Protein AF-A0A395TA75-F1 (afdb_monomer_lite)

Radius of gyration: 34.57 Å; chains: 1; bounding box: 49×111×90 Å

Foldseek 3Di:
DDPVVLVVVLVDDDDPPLLNVLQVLCCVLQVDGPCRLLVQAEAPDSDSLQSNLLSLLSVLLCPVPPDDNVCNNVVSVVLSVQQQVVQCVVPVPHRHGDSVSSVVSCVVVVRPPPPPPPPPPPPPPDDDPPDDDDDDDDDDDDDDDDDDDDDDDDDDDDDDDDDDDDDDDDDDDDDDDDDDDDDDDDDDDDDDDDDDDDDDDDDDDDPPPDDDDDDPDDPDDDDDDPPPPDDDDDDDD

Organism: NCBI:txid694270

Sequence (237 aa):
MTDEQIVNKLNKRPTEDPRVAACRKILQLTGQWPWEWAKDFEPKTWTTSIVSDLCILIRGIRYSEDLDPSLICGNFKKVKDVLREKACERNSENPQLQLQDVTHALNRFQVRVATRRKVRHEPLAALKTSIAATPVVRPPTATVANDSDEVDEGIECLSPQIPPIKEGKGISPGQDAAVISISSDSDDEGVPTTPRSQERSAIGLQTHTRARAVEQESPFEVQIYNVASVCPSPEEE

Secondary structure (DSSP, 8-state):
--HHHHHHHHTSS----HHHHHHHHHHHHHSS-HHHHTGGG--SS--HHHHHHHHHHHHHHHT-TTS-GGGHHHHHHHHHHHHHHHHHHH-SSS----HHHHHHHHHHTT---------------------------------------------------PPPP-----------------------------------------------------------------PPPPPP-

pLDDT: mean 70.71, std 18.87, range [39.72, 98.0]

Structure (mmCIF, N/CA/C/O backbone):
data_AF-A0A395TA75-F1
#
_entry.id   AF-A0A395TA75-F1
#
loop_
_atom_site.group_PDB
_atom_site.id
_atom_site.type_symbol
_atom_site.label_atom_id
_atom_site.label_alt_id
_atom_site.label_comp_id
_atom_site.label_asym_id
_atom_site.label_entity_id
_atom_site.label_seq_id
_atom_site.pdbx_PDB_ins_code
_atom_site.Cartn_x
_atom_site.Cartn_y
_atom_site.Cartn_z
_atom_site.occupancy
_atom_site.B_iso_or_equiv
_atom_site.auth_seq_id
_atom_site.auth_comp_id
_atom_site.auth_asym_id
_atom_site.auth_atom_id
_atom_site.pdbx_PDB_model_num
ATOM 1 N N . MET A 1 1 ? -12.660 -12.072 9.070 1.00 50.50 1 MET A N 1
ATOM 2 C CA . MET A 1 1 ? -11.326 -12.701 9.099 1.00 50.50 1 MET A CA 1
ATOM 3 C C . MET A 1 1 ? -10.365 -11.701 9.710 1.00 50.50 1 MET A C 1
ATOM 5 O O . MET A 1 1 ? -10.112 -10.682 9.075 1.00 50.50 1 MET A O 1
ATOM 9 N N . THR A 1 2 ? -9.973 -11.932 10.961 1.00 71.25 2 THR A N 1
ATOM 10 C CA . THR A 1 2 ? -9.175 -11.008 11.788 1.00 71.25 2 THR A CA 1
ATOM 11 C C . THR A 1 2 ? -7.687 -11.102 11.453 1.00 71.25 2 THR A C 1
ATOM 13 O O . THR A 1 2 ? -7.247 -12.089 10.860 1.00 71.25 2 THR A O 1
ATOM 16 N N . ASP A 1 3 ? -6.905 -10.090 11.817 1.00 61.62 3 ASP A N 1
ATOM 17 C CA . ASP A 1 3 ? -5.470 -10.029 11.501 1.00 61.62 3 ASP A CA 1
ATOM 18 C C . ASP A 1 3 ? -4.687 -11.187 12.148 1.00 61.62 3 ASP A C 1
ATOM 20 O O . ASP A 1 3 ? -3.820 -11.793 11.518 1.00 61.62 3 ASP A O 1
ATOM 24 N N . GLU A 1 4 ? -5.116 -11.634 13.329 1.00 72.88 4 GLU A N 1
ATOM 25 C CA . GLU A 1 4 ? -4.622 -12.841 14.009 1.00 72.88 4 GLU A CA 1
ATOM 26 C C . GLU A 1 4 ? -4.803 -14.120 13.174 1.00 72.88 4 GLU A C 1
ATOM 28 O O . GLU A 1 4 ? -3.952 -15.011 13.178 1.00 72.88 4 GLU A O 1
ATOM 33 N N . GLN A 1 5 ? -5.891 -14.219 12.402 1.00 65.94 5 GLN A N 1
ATOM 34 C CA . GLN A 1 5 ? -6.124 -15.361 11.514 1.00 65.94 5 GLN A CA 1
ATOM 35 C C . GLN A 1 5 ? -5.190 -15.340 10.303 1.00 65.94 5 GLN A C 1
ATOM 37 O O . GLN A 1 5 ? -4.863 -16.401 9.775 1.00 65.94 5 GLN A O 1
ATOM 42 N N . ILE A 1 6 ? -4.742 -14.163 9.862 1.00 66.62 6 ILE A N 1
ATOM 43 C CA . ILE A 1 6 ? -3.770 -14.033 8.771 1.00 66.62 6 ILE A CA 1
ATOM 44 C C . ILE A 1 6 ? -2.396 -14.463 9.267 1.00 66.62 6 ILE A C 1
ATOM 46 O O . ILE A 1 6 ? -1.765 -15.295 8.622 1.00 66.62 6 ILE A O 1
ATOM 50 N N . VAL A 1 7 ? -1.974 -13.974 10.437 1.00 67.69 7 VAL A N 1
ATOM 51 C CA . VAL A 1 7 ? -0.710 -14.373 11.077 1.00 67.69 7 VAL A CA 1
ATOM 52 C C . VAL A 1 7 ? -0.679 -15.886 11.318 1.00 67.69 7 VAL A C 1
ATOM 54 O O . VAL A 1 7 ? 0.280 -16.558 10.940 1.00 67.69 7 VAL A O 1
ATOM 57 N N . ASN A 1 8 ? -1.770 -16.466 11.828 1.00 67.00 8 ASN A N 1
ATOM 58 C CA . ASN A 1 8 ? -1.857 -17.915 12.029 1.00 67.00 8 ASN A CA 1
ATOM 59 C C . ASN A 1 8 ? -1.858 -18.721 10.720 1.00 67.00 8 ASN A C 1
ATOM 61 O O . ASN A 1 8 ? -1.267 -19.803 10.675 1.00 67.00 8 ASN A O 1
ATOM 65 N N . LYS A 1 9 ? -2.485 -18.219 9.647 1.00 57.94 9 LYS A N 1
ATOM 66 C CA . LYS A 1 9 ? -2.441 -18.868 8.323 1.00 57.94 9 LYS A CA 1
ATOM 67 C C . LYS A 1 9 ? -1.086 -18.717 7.630 1.00 57.94 9 LYS A C 1
ATOM 69 O O . LYS A 1 9 ? -0.705 -19.578 6.846 1.00 57.94 9 LYS A O 1
ATOM 74 N N . LEU A 1 10 ? -0.327 -17.667 7.935 1.00 59.88 10 LEU A N 1
ATOM 75 C CA . LEU A 1 10 ? 0.996 -17.440 7.357 1.00 59.88 10 LEU A CA 1
ATOM 76 C C . LEU A 1 10 ? 2.032 -18.480 7.800 1.00 59.88 10 LEU A C 1
ATOM 78 O O . LEU A 1 10 ? 2.883 -18.830 6.981 1.00 59.88 10 LEU A O 1
ATOM 82 N N . ASN A 1 11 ? 1.910 -19.011 9.022 1.00 63.66 11 ASN A N 1
ATOM 83 C CA . ASN A 1 11 ? 2.822 -20.008 9.601 1.00 63.66 11 ASN A CA 1
ATOM 84 C C . ASN A 1 11 ? 2.559 -21.454 9.144 1.00 63.66 11 ASN A C 1
ATOM 86 O O . ASN A 1 11 ? 3.353 -22.345 9.436 1.00 63.66 11 ASN A O 1
ATOM 90 N N . LYS A 1 12 ? 1.453 -21.724 8.438 1.00 56.66 12 LYS A N 1
ATOM 91 C CA . LYS A 1 12 ? 1.057 -23.086 8.051 1.00 56.66 12 LYS A CA 1
ATOM 92 C C . LYS A 1 12 ? 0.808 -23.156 6.542 1.00 56.66 12 LYS A C 1
ATOM 94 O O . LYS A 1 12 ? -0.270 -22.815 6.073 1.00 56.66 12 LYS A O 1
ATOM 99 N N . ARG A 1 13 ? 1.806 -23.667 5.806 1.00 57.41 13 ARG A N 1
ATOM 100 C CA . ARG A 1 13 ? 1.776 -24.010 4.363 1.00 57.41 13 ARG A CA 1
ATOM 101 C C . ARG A 1 13 ? 1.629 -22.827 3.375 1.00 57.41 13 ARG A C 1
ATOM 103 O O . ARG A 1 13 ? 1.303 -21.699 3.762 1.00 57.41 13 ARG A O 1
ATOM 110 N N . PRO A 1 14 ? 1.912 -23.043 2.071 1.00 62.50 14 PRO A N 1
ATOM 111 C CA . PRO A 1 14 ? 1.489 -22.129 1.014 1.00 62.50 14 PRO A CA 1
ATOM 112 C C . PRO A 1 14 ? -0.042 -22.076 1.017 1.00 62.50 14 PRO A C 1
ATOM 114 O O . PRO A 1 14 ? -0.709 -23.037 0.653 1.00 62.50 14 PRO A O 1
ATOM 117 N N . THR A 1 15 ? -0.602 -20.980 1.519 1.00 68.25 15 THR A N 1
ATOM 118 C CA . THR A 1 15 ? -2.044 -20.739 1.467 1.00 68.25 15 THR A CA 1
ATOM 119 C C . THR A 1 15 ? -2.369 -20.126 0.101 1.00 68.25 15 THR A C 1
ATOM 121 O O . THR A 1 15 ? -1.759 -19.124 -0.264 1.00 68.25 15 THR A O 1
ATOM 124 N N . GLU A 1 16 ? -3.331 -20.694 -0.634 1.00 81.25 16 GLU A N 1
ATOM 125 C CA . GLU A 1 16 ? -3.791 -20.200 -1.953 1.00 81.25 16 GLU A CA 1
ATOM 126 C C . GLU A 1 16 ? -4.605 -18.894 -1.882 1.00 81.25 16 GLU A C 1
ATOM 128 O O . GLU A 1 16 ? -5.055 -18.366 -2.896 1.00 81.25 16 GLU A O 1
ATOM 133 N N . ASP A 1 17 ? -4.801 -18.350 -0.680 1.00 87.44 17 ASP A N 1
ATOM 134 C CA . ASP A 1 17 ? -5.535 -17.110 -0.466 1.00 87.44 17 ASP A CA 1
ATOM 135 C C . ASP A 1 17 ? -4.789 -15.939 -1.139 1.00 87.44 17 ASP A C 1
ATOM 137 O O . ASP A 1 17 ? -3.660 -15.607 -0.739 1.00 87.44 17 ASP A O 1
ATOM 141 N N . PRO A 1 18 ? -5.405 -15.272 -2.135 1.00 90.44 18 PRO A N 1
ATOM 142 C CA . PRO A 1 18 ? -4.769 -14.184 -2.868 1.00 90.44 18 PRO A CA 1
ATOM 143 C C . PRO A 1 18 ? -4.364 -13.025 -1.953 1.00 90.44 18 PRO A C 1
ATOM 145 O O . PRO A 1 18 ? -3.370 -12.349 -2.224 1.00 90.44 18 PRO A O 1
ATOM 148 N N . ARG A 1 19 ? -5.080 -12.814 -0.841 1.00 91.56 19 ARG A N 1
ATOM 149 C CA . ARG A 1 19 ? -4.748 -11.796 0.158 1.00 91.56 19 ARG A CA 1
ATOM 150 C C . ARG A 1 19 ? -3.443 -12.133 0.870 1.00 91.56 19 ARG A C 1
ATOM 152 O O . ARG A 1 19 ? -2.577 -11.273 0.989 1.00 91.56 19 ARG A O 1
ATOM 159 N N . VAL A 1 20 ? -3.276 -13.383 1.301 1.00 90.94 20 VAL A N 1
ATOM 160 C CA . VAL A 1 20 ? -2.058 -13.852 1.984 1.00 90.94 20 VAL A CA 1
ATOM 161 C C . VAL A 1 20 ? -0.858 -13.785 1.038 1.00 90.94 20 VAL A C 1
ATOM 163 O O . VAL A 1 20 ? 0.212 -13.311 1.426 1.00 90.94 20 VAL A O 1
ATOM 166 N N . ALA A 1 21 ? -1.047 -14.188 -0.221 1.00 91.62 21 ALA A N 1
ATOM 167 C CA . ALA A 1 21 ? -0.024 -14.069 -1.253 1.00 91.62 21 ALA A CA 1
ATOM 168 C C . ALA A 1 21 ? 0.393 -12.604 -1.491 1.00 91.62 21 ALA A C 1
ATOM 170 O O . ALA A 1 21 ? 1.585 -12.319 -1.614 1.00 91.62 21 ALA A O 1
ATOM 171 N N . ALA A 1 22 ? -0.562 -11.669 -1.519 1.00 94.69 22 ALA A N 1
ATOM 172 C CA . ALA A 1 22 ? -0.278 -10.242 -1.650 1.00 94.69 22 ALA A CA 1
ATOM 173 C C . ALA A 1 22 ? 0.453 -9.675 -0.417 1.00 94.69 22 ALA A C 1
ATOM 175 O O . ALA A 1 22 ? 1.452 -8.979 -0.584 1.00 94.69 22 ALA A O 1
ATOM 176 N N . CYS A 1 23 ? 0.052 -10.039 0.809 1.00 95.00 23 CYS A N 1
ATOM 177 C CA . CYS A 1 23 ? 0.765 -9.643 2.031 1.00 95.00 23 CYS A CA 1
ATOM 178 C C . CYS A 1 23 ? 2.232 -10.100 2.021 1.00 95.00 23 CYS A C 1
ATOM 180 O O . CYS A 1 23 ? 3.121 -9.309 2.324 1.00 95.00 23 CYS A O 1
ATOM 182 N N . ARG A 1 24 ? 2.502 -11.359 1.636 1.00 93.81 24 ARG A N 1
ATOM 183 C CA . ARG A 1 24 ? 3.876 -11.887 1.542 1.00 93.81 24 ARG A CA 1
ATOM 184 C C . ARG A 1 24 ? 4.710 -11.133 0.510 1.00 93.81 24 ARG A C 1
ATOM 186 O O . ARG A 1 24 ? 5.880 -10.864 0.757 1.00 93.81 24 ARG A O 1
ATOM 193 N N . LYS A 1 25 ? 4.114 -10.764 -0.627 1.00 94.75 25 LYS A N 1
ATOM 194 C CA . LYS A 1 25 ? 4.793 -9.934 -1.630 1.00 94.75 25 LYS A CA 1
ATOM 195 C C . LYS A 1 25 ? 5.117 -8.551 -1.083 1.00 94.75 25 LYS A C 1
ATOM 197 O O . LYS A 1 25 ? 6.226 -8.085 -1.293 1.00 94.75 25 LYS A O 1
ATOM 202 N N . ILE A 1 26 ? 4.193 -7.915 -0.361 1.00 95.19 26 ILE A N 1
ATOM 203 C CA . ILE A 1 26 ? 4.466 -6.630 0.296 1.00 95.19 26 ILE A CA 1
ATOM 204 C C . ILE A 1 26 ? 5.651 -6.779 1.253 1.00 95.19 26 ILE A C 1
ATOM 206 O O . ILE A 1 26 ? 6.613 -6.037 1.104 1.00 95.19 26 ILE A O 1
ATOM 210 N N . LEU A 1 27 ? 5.647 -7.799 2.118 1.00 93.81 27 LEU A N 1
ATOM 211 C CA . LEU A 1 27 ? 6.760 -8.086 3.028 1.00 93.81 27 LEU A CA 1
ATOM 212 C C . LEU A 1 27 ? 8.096 -8.257 2.292 1.00 93.81 27 LEU A C 1
ATOM 214 O O . LEU A 1 27 ? 9.098 -7.688 2.702 1.00 93.81 27 LEU A O 1
ATOM 218 N N . GLN A 1 28 ? 8.124 -8.999 1.186 1.00 93.44 28 GLN A N 1
ATOM 219 C CA . GLN A 1 28 ? 9.340 -9.163 0.379 1.00 93.44 28 GLN A CA 1
ATOM 220 C C . GLN A 1 28 ? 9.821 -7.844 -0.244 1.00 93.44 28 GLN A C 1
ATOM 222 O O . GLN A 1 28 ? 11.021 -7.637 -0.417 1.00 93.44 28 GLN A O 1
ATOM 227 N N . LEU A 1 29 ? 8.893 -6.956 -0.608 1.00 92.06 29 LEU A N 1
ATOM 228 C CA . LEU A 1 29 ? 9.201 -5.694 -1.276 1.00 92.06 29 LEU A CA 1
ATOM 229 C C . LEU A 1 29 ? 9.614 -4.590 -0.294 1.00 92.06 29 LEU A C 1
ATOM 231 O O . LEU A 1 29 ? 10.456 -3.770 -0.655 1.00 92.06 29 LEU A O 1
ATOM 235 N N . THR A 1 30 ? 9.031 -4.550 0.905 1.00 92.75 30 THR A N 1
ATOM 236 C CA . THR A 1 30 ? 9.224 -3.467 1.888 1.00 92.75 30 THR A CA 1
ATOM 237 C C . THR A 1 30 ? 9.998 -3.891 3.134 1.00 92.75 30 THR A C 1
ATOM 239 O O . THR A 1 30 ? 10.446 -3.027 3.881 1.00 92.75 30 THR A O 1
ATOM 242 N N . GLY A 1 31 ? 10.137 -5.193 3.388 1.00 93.31 31 GLY A N 1
ATOM 243 C CA . GLY A 1 31 ? 10.663 -5.732 4.643 1.00 93.31 31 GLY A CA 1
ATOM 244 C C . GLY A 1 31 ? 9.684 -5.662 5.821 1.00 93.31 31 GLY A C 1
ATOM 245 O O . GLY A 1 31 ? 10.073 -5.998 6.932 1.00 93.31 31 GLY A O 1
ATOM 246 N N . GLN A 1 32 ? 8.435 -5.230 5.605 1.00 94.50 32 GLN A N 1
ATOM 247 C CA . GLN A 1 32 ? 7.423 -5.061 6.656 1.00 94.50 32 GLN A CA 1
ATOM 248 C C . GLN A 1 32 ? 6.080 -5.656 6.237 1.00 94.50 32 GLN A C 1
ATOM 250 O O . GLN A 1 32 ? 5.703 -5.610 5.062 1.00 94.50 32 GLN A O 1
ATOM 255 N N . TRP A 1 33 ? 5.314 -6.171 7.198 1.00 95.06 33 TRP A N 1
ATOM 256 C CA . TRP A 1 33 ? 3.935 -6.574 6.925 1.00 95.06 33 TRP A CA 1
ATOM 257 C C . TRP A 1 33 ? 3.058 -5.360 6.579 1.00 95.06 33 TRP A C 1
ATOM 259 O O . TRP A 1 33 ? 3.353 -4.251 7.019 1.00 95.06 33 TRP A O 1
ATOM 269 N N . PRO A 1 34 ? 1.947 -5.527 5.833 1.00 95.75 34 PRO A N 1
ATOM 270 C CA . PRO A 1 34 ? 1.084 -4.399 5.468 1.00 95.75 34 PRO A CA 1
ATOM 271 C C . PRO A 1 34 ? 0.584 -3.579 6.669 1.00 95.75 34 PRO A C 1
ATOM 273 O O . PRO A 1 34 ? 0.564 -2.354 6.589 1.00 95.75 34 PRO A O 1
ATOM 276 N N . TRP A 1 35 ? 0.236 -4.238 7.781 1.00 94.81 35 TRP A N 1
ATOM 277 C CA . TRP A 1 35 ? -0.189 -3.577 9.024 1.00 94.81 35 TRP A CA 1
ATOM 278 C C . TRP A 1 35 ? 0.956 -2.844 9.729 1.00 94.81 35 TRP A C 1
ATOM 280 O O . TRP A 1 35 ? 0.769 -1.725 10.183 1.00 94.81 35 TRP A O 1
ATOM 290 N N . GLU A 1 36 ? 2.170 -3.395 9.737 1.00 95.50 36 GLU A N 1
ATOM 291 C CA . GLU A 1 36 ? 3.350 -2.694 10.267 1.00 95.50 36 GLU A CA 1
ATOM 292 C C . GLU A 1 36 ? 3.697 -1.467 9.418 1.00 95.50 36 GLU A C 1
ATOM 294 O O . GLU A 1 36 ? 3.956 -0.381 9.939 1.00 95.50 36 GLU A O 1
ATOM 299 N N . TRP A 1 37 ? 3.646 -1.625 8.095 1.00 95.19 37 TRP A N 1
ATOM 300 C CA . TRP A 1 37 ? 3.961 -0.567 7.146 1.00 95.19 37 TRP A CA 1
ATOM 301 C C . TRP A 1 37 ? 2.963 0.598 7.242 1.00 95.19 37 TRP A C 1
ATOM 303 O O . TRP A 1 37 ? 3.368 1.765 7.226 1.00 95.19 37 TRP A O 1
ATOM 313 N N . ALA A 1 38 ? 1.672 0.287 7.407 1.00 96.12 38 ALA A N 1
ATOM 314 C CA . ALA A 1 38 ? 0.571 1.247 7.497 1.00 96.12 38 ALA A CA 1
ATOM 315 C C . ALA A 1 38 ? 0.127 1.580 8.935 1.00 96.12 38 ALA A C 1
ATOM 317 O O . ALA A 1 38 ? -0.949 2.147 9.099 1.00 96.12 38 ALA A O 1
ATOM 318 N N . LYS A 1 39 ? 0.940 1.279 9.958 1.00 94.88 39 LYS A N 1
ATOM 319 C CA . LYS A 1 39 ? 0.596 1.407 11.390 1.00 94.88 39 LYS A CA 1
ATOM 320 C C . LYS A 1 39 ? -0.061 2.737 11.791 1.00 94.88 39 LYS A C 1
ATOM 322 O O . LYS A 1 39 ? -0.916 2.783 12.668 1.00 94.88 39 LYS A O 1
ATOM 327 N N . ASP A 1 40 ? 0.343 3.831 11.153 1.00 96.00 40 ASP A N 1
ATOM 328 C CA . ASP A 1 40 ? -0.120 5.180 11.498 1.00 96.00 40 ASP A CA 1
ATOM 329 C C . ASP A 1 40 ? -1.461 5.554 10.844 1.00 96.00 40 ASP A C 1
ATOM 331 O O . ASP A 1 40 ? -1.978 6.638 11.097 1.00 96.00 40 ASP A O 1
ATOM 335 N N . PHE A 1 41 ? -1.982 4.713 9.947 1.00 97.06 41 PHE A N 1
ATOM 336 C CA . PHE A 1 41 ? -3.216 4.961 9.203 1.00 97.06 41 PHE A CA 1
ATOM 337 C C . PHE A 1 41 ? -3.903 3.656 8.769 1.00 97.06 41 PHE A C 1
ATOM 339 O O . PHE A 1 41 ? -4.376 3.527 7.638 1.00 97.06 41 PHE A O 1
ATOM 346 N N . GLU A 1 42 ? -3.934 2.648 9.642 1.00 96.06 42 GLU A N 1
ATOM 347 C CA . GLU A 1 42 ? -4.436 1.316 9.295 1.00 96.06 42 GLU A CA 1
ATOM 348 C C . GLU A 1 42 ? -5.898 1.344 8.796 1.00 96.06 42 GLU A C 1
ATOM 350 O O . GLU A 1 42 ? -6.733 2.111 9.290 1.00 96.06 42 GLU A O 1
ATOM 355 N N . PRO A 1 43 ? -6.254 0.519 7.793 1.00 96.81 43 PRO A N 1
ATOM 356 C CA . PRO A 1 43 ? -7.636 0.409 7.356 1.00 96.81 43 PRO A CA 1
ATOM 357 C C . PRO A 1 43 ? -8.484 -0.240 8.453 1.00 96.81 43 PRO A C 1
ATOM 359 O O . PRO A 1 43 ? -8.038 -1.155 9.139 1.00 96.81 43 PRO A O 1
ATOM 362 N N . LYS A 1 44 ? -9.771 0.116 8.527 1.00 95.69 44 LYS A N 1
ATOM 363 C CA . LYS A 1 44 ? -10.726 -0.559 9.429 1.00 95.69 44 LYS A CA 1
ATOM 364 C C . LYS A 1 44 ? -10.756 -2.079 9.226 1.00 95.69 44 LYS A C 1
ATOM 366 O O . LYS A 1 44 ? -10.954 -2.841 10.166 1.00 95.69 44 LYS A O 1
ATOM 371 N N . THR A 1 45 ? -10.612 -2.511 7.976 1.00 94.56 45 THR A N 1
ATOM 372 C CA . THR A 1 45 ? -10.498 -3.920 7.603 1.00 94.56 45 THR A CA 1
ATOM 373 C C . THR A 1 45 ? -9.562 -4.061 6.417 1.00 94.56 45 THR A C 1
ATOM 375 O O . THR A 1 45 ? -9.782 -3.446 5.371 1.00 94.56 45 THR A O 1
ATOM 378 N N . TRP A 1 46 ? -8.576 -4.940 6.538 1.00 94.31 46 TRP A N 1
ATOM 379 C CA . TRP A 1 46 ? -7.666 -5.307 5.457 1.00 94.31 46 TRP A CA 1
ATOM 380 C C . TRP A 1 46 ? -8.373 -6.144 4.378 1.00 94.31 46 TRP A C 1
ATOM 382 O O . TRP A 1 46 ? -8.279 -7.363 4.349 1.00 94.31 46 TRP A O 1
ATOM 392 N N . THR A 1 47 ? -9.124 -5.525 3.473 1.00 95.44 47 THR A N 1
ATOM 393 C CA . THR A 1 47 ? -9.784 -6.268 2.384 1.00 95.44 47 THR A CA 1
ATOM 394 C C . THR A 1 47 ? -8.772 -6.769 1.347 1.00 95.44 47 THR A C 1
ATOM 396 O O . THR A 1 47 ? -7.703 -6.182 1.171 1.00 95.44 47 THR A O 1
ATOM 399 N N . THR A 1 48 ? -9.106 -7.844 0.622 1.00 95.50 48 THR A N 1
ATOM 400 C CA . THR A 1 48 ? -8.253 -8.377 -0.458 1.00 95.50 48 THR A CA 1
ATOM 401 C C . THR A 1 48 ? -7.934 -7.315 -1.509 1.00 95.50 48 THR A C 1
ATOM 403 O O . THR A 1 48 ? -6.798 -7.250 -1.965 1.00 95.50 48 THR A O 1
ATOM 406 N N . SER A 1 49 ? -8.895 -6.447 -1.843 1.00 96.50 49 SER A N 1
ATOM 407 C CA . SER A 1 49 ? -8.694 -5.349 -2.793 1.00 96.50 49 SER A CA 1
ATOM 408 C C . SER A 1 49 ? -7.654 -4.344 -2.298 1.00 96.50 49 SER A C 1
ATOM 410 O O . SER A 1 49 ? -6.733 -4.028 -3.040 1.00 96.50 49 SER A O 1
ATOM 412 N N . ILE A 1 50 ? -7.731 -3.911 -1.029 1.00 97.06 50 ILE A N 1
ATOM 413 C CA . ILE A 1 50 ? -6.753 -2.970 -0.452 1.00 97.06 50 ILE A CA 1
ATOM 414 C C . ILE A 1 50 ? -5.345 -3.570 -0.493 1.00 97.06 50 ILE A C 1
ATOM 416 O O . ILE A 1 50 ? -4.417 -2.920 -0.961 1.00 97.06 50 ILE A O 1
ATOM 420 N N . VAL A 1 51 ? -5.180 -4.819 -0.042 1.00 96.69 51 VAL A N 1
ATOM 421 C CA . VAL A 1 51 ? -3.861 -5.473 -0.013 1.00 96.69 51 VAL A CA 1
ATOM 422 C C . VAL A 1 51 ? -3.329 -5.714 -1.430 1.00 96.69 51 VAL A C 1
ATOM 424 O O . VAL A 1 51 ? -2.144 -5.511 -1.687 1.00 96.69 51 VAL A O 1
ATOM 427 N N . SER A 1 52 ? -4.186 -6.139 -2.361 1.00 96.00 52 SER A N 1
ATOM 428 C CA . SER A 1 52 ? -3.803 -6.381 -3.755 1.00 96.00 52 SER A CA 1
ATOM 429 C C . SER A 1 52 ? -3.353 -5.094 -4.445 1.00 96.00 52 SER A C 1
ATOM 431 O O . SER A 1 52 ? -2.272 -5.066 -5.031 1.00 96.00 52 SER A O 1
ATOM 433 N N . ASP A 1 53 ? -4.131 -4.017 -4.337 1.00 96.62 53 ASP A N 1
ATOM 434 C CA . ASP A 1 53 ? -3.815 -2.740 -4.981 1.00 96.62 53 ASP A CA 1
ATOM 435 C C . ASP A 1 53 ? -2.596 -2.080 -4.339 1.00 96.62 53 ASP A C 1
ATOM 437 O O . ASP A 1 53 ? -1.741 -1.545 -5.045 1.00 96.62 53 ASP A O 1
ATOM 441 N N . LEU A 1 54 ? -2.442 -2.207 -3.017 1.00 96.88 54 LEU A N 1
ATOM 442 C CA . LEU A 1 54 ? -1.243 -1.759 -2.313 1.00 96.88 54 LEU A CA 1
ATOM 443 C C . LEU A 1 54 ? -0.005 -2.536 -2.784 1.00 96.88 54 LEU A C 1
ATOM 445 O O . LEU A 1 54 ? 1.047 -1.947 -3.026 1.00 96.88 54 LEU A O 1
ATOM 449 N N . CYS A 1 55 ? -0.129 -3.851 -2.985 1.00 96.00 55 CYS A N 1
ATOM 450 C CA . CYS A 1 55 ? 0.942 -4.665 -3.552 1.00 96.00 55 CYS A CA 1
ATOM 451 C C . CYS A 1 55 ? 1.288 -4.232 -4.984 1.00 96.00 55 CYS A C 1
ATOM 453 O O . CYS A 1 55 ? 2.469 -4.189 -5.331 1.00 96.00 55 CYS A O 1
ATOM 455 N N . ILE A 1 56 ? 0.291 -3.917 -5.819 1.00 95.25 56 ILE A N 1
ATOM 456 C CA . ILE A 1 56 ? 0.506 -3.425 -7.187 1.00 95.25 56 ILE A CA 1
ATOM 457 C C . ILE A 1 56 ? 1.222 -2.077 -7.160 1.00 95.25 56 ILE A C 1
ATOM 459 O O . ILE A 1 56 ? 2.189 -1.909 -7.899 1.00 95.25 56 ILE A O 1
ATOM 463 N N . LEU A 1 57 ? 0.792 -1.163 -6.289 1.00 95.62 57 LEU A N 1
ATOM 464 C CA . LEU A 1 57 ? 1.403 0.147 -6.093 1.00 95.62 57 LEU A CA 1
ATOM 465 C C . LEU A 1 57 ? 2.883 -0.001 -5.737 1.00 95.62 57 LEU A C 1
ATOM 467 O O . LEU A 1 57 ? 3.742 0.433 -6.502 1.00 95.62 57 LEU A O 1
ATOM 471 N N . ILE A 1 58 ? 3.186 -0.696 -4.636 1.00 94.56 58 ILE A N 1
ATOM 472 C CA . ILE A 1 58 ? 4.558 -0.911 -4.146 1.00 94.56 58 ILE A CA 1
ATOM 473 C C . ILE A 1 58 ? 5.423 -1.585 -5.217 1.00 94.56 58 ILE A C 1
ATOM 475 O O . ILE A 1 58 ? 6.562 -1.177 -5.448 1.00 94.56 58 ILE A O 1
ATOM 479 N N . ARG A 1 59 ? 4.885 -2.594 -5.912 1.00 93.38 59 ARG A N 1
ATOM 480 C CA . ARG A 1 59 ? 5.600 -3.271 -6.998 1.00 93.38 59 ARG A CA 1
ATOM 481 C C . ARG A 1 59 ? 5.877 -2.324 -8.164 1.00 93.38 59 ARG A C 1
ATOM 483 O O . ARG A 1 59 ? 6.992 -2.311 -8.670 1.00 93.38 59 ARG A O 1
ATOM 490 N N . GLY A 1 60 ? 4.886 -1.540 -8.577 1.00 91.06 60 GLY A N 1
ATOM 491 C CA . GLY A 1 60 ? 5.021 -0.566 -9.655 1.00 91.06 60 GLY A CA 1
ATOM 492 C C . GLY A 1 60 ? 6.125 0.442 -9.380 1.00 91.06 60 GLY A C 1
ATOM 493 O O . GLY A 1 60 ? 6.952 0.678 -10.244 1.00 91.06 60 GLY A O 1
ATOM 494 N N . ILE A 1 61 ? 6.199 0.948 -8.150 1.00 89.94 61 ILE A N 1
ATOM 495 C CA . ILE A 1 61 ? 7.246 1.888 -7.732 1.00 89.94 61 ILE A CA 1
ATOM 496 C C . ILE A 1 61 ? 8.629 1.230 -7.718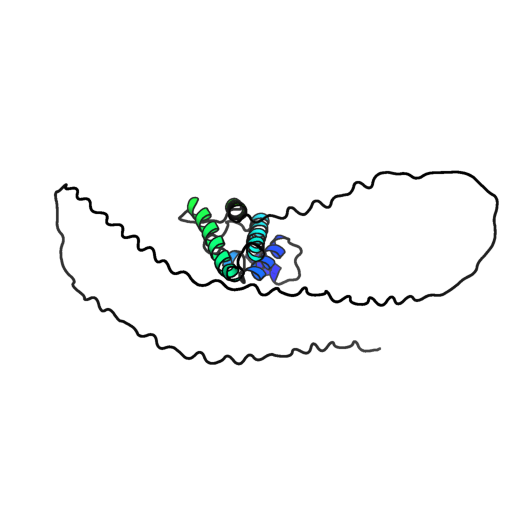 1.00 89.94 61 ILE A C 1
ATOM 498 O O . ILE A 1 61 ? 9.608 1.860 -8.104 1.00 89.94 61 ILE A O 1
ATOM 502 N N . ARG A 1 62 ? 8.729 -0.034 -7.284 1.00 87.44 62 ARG A N 1
ATOM 503 C CA . ARG A 1 62 ? 10.015 -0.743 -7.206 1.00 87.44 62 ARG A CA 1
ATOM 504 C C . ARG A 1 62 ? 10.608 -1.068 -8.576 1.00 87.44 62 ARG A C 1
ATOM 506 O O . ARG A 1 62 ? 11.823 -1.050 -8.719 1.00 87.44 62 ARG A O 1
ATOM 513 N N . TYR A 1 63 ? 9.761 -1.416 -9.541 1.00 84.56 63 TYR A N 1
ATOM 514 C CA . TYR A 1 63 ? 10.174 -1.862 -10.877 1.00 84.56 63 TYR A CA 1
ATOM 515 C C . TYR A 1 63 ? 9.884 -0.830 -11.971 1.00 84.56 63 TYR A C 1
ATOM 517 O O . TYR A 1 63 ? 9.865 -1.178 -13.148 1.00 84.56 63 TYR A O 1
ATOM 525 N N . SER A 1 64 ? 9.609 0.419 -11.603 1.00 80.12 64 SER A N 1
ATOM 526 C CA . SER A 1 64 ? 9.471 1.488 -12.586 1.00 80.12 64 SER A CA 1
ATOM 527 C C . SER A 1 64 ? 10.845 1.765 -13.188 1.00 80.12 64 SER A C 1
ATOM 529 O O . SER A 1 64 ? 11.713 2.294 -12.500 1.00 80.12 64 SER A O 1
ATOM 531 N N . GLU A 1 65 ? 11.036 1.418 -14.461 1.00 68.38 65 GLU A N 1
ATOM 532 C CA . GLU A 1 65 ? 12.271 1.697 -15.215 1.00 68.38 65 GLU A CA 1
ATOM 533 C C . GLU A 1 65 ? 12.551 3.205 -15.317 1.00 68.38 65 GLU A C 1
ATOM 535 O O . GLU A 1 65 ? 13.702 3.620 -15.398 1.00 68.38 65 GLU A O 1
ATOM 540 N N . ASP A 1 66 ? 11.499 4.024 -15.225 1.00 66.56 66 ASP A N 1
ATOM 541 C CA . ASP A 1 66 ? 11.584 5.487 -15.239 1.00 66.56 66 ASP A CA 1
ATOM 542 C C . ASP A 1 66 ? 12.139 6.093 -13.931 1.00 66.56 66 ASP A C 1
ATOM 544 O O . ASP A 1 66 ? 12.317 7.309 -13.843 1.00 66.56 66 ASP A O 1
ATOM 548 N N . LEU A 1 67 ? 12.373 5.289 -12.883 1.00 61.28 67 LEU A N 1
ATOM 549 C CA . LEU A 1 67 ? 12.839 5.774 -11.581 1.00 61.28 67 LEU A CA 1
ATOM 550 C C . LEU A 1 67 ? 14.296 5.376 -11.329 1.00 61.28 67 LEU A C 1
ATOM 552 O O . LEU A 1 67 ? 14.667 4.210 -11.424 1.00 61.28 67 LEU A O 1
ATOM 556 N N . ASP A 1 68 ? 15.107 6.359 -10.933 1.00 61.97 68 ASP A N 1
ATOM 557 C CA . ASP A 1 68 ? 16.496 6.154 -10.517 1.00 61.97 68 ASP A CA 1
ATOM 558 C C . ASP A 1 68 ? 16.579 5.093 -9.388 1.00 61.97 68 ASP A C 1
ATOM 560 O O . ASP A 1 68 ? 15.909 5.245 -8.354 1.00 61.97 68 ASP A O 1
ATOM 564 N N . PRO A 1 69 ? 17.396 4.029 -9.542 1.00 61.91 69 PRO A N 1
ATOM 565 C CA . PRO A 1 69 ? 17.551 2.959 -8.556 1.00 61.91 69 PRO A CA 1
ATOM 566 C C . PRO A 1 69 ? 17.920 3.438 -7.147 1.00 61.91 69 PRO A C 1
ATOM 568 O O . PRO A 1 69 ? 17.495 2.838 -6.156 1.00 61.91 69 PRO A O 1
ATOM 571 N N . SER A 1 70 ? 18.669 4.540 -7.037 1.00 62.28 70 SER A N 1
ATOM 572 C CA . SER A 1 70 ? 19.070 5.128 -5.751 1.00 62.28 70 SER A CA 1
ATOM 573 C C . SER A 1 70 ? 17.891 5.732 -4.975 1.00 62.28 70 SER A C 1
ATOM 575 O O . SER A 1 70 ? 17.926 5.838 -3.747 1.00 62.28 70 SER A O 1
ATOM 577 N N . LEU A 1 71 ? 16.798 6.067 -5.668 1.00 59.16 71 LEU A N 1
ATOM 578 C CA . LEU A 1 71 ? 15.605 6.677 -5.086 1.00 59.16 71 LEU A CA 1
ATOM 579 C C . LEU A 1 71 ? 14.557 5.653 -4.638 1.00 59.16 71 LEU A C 1
ATOM 581 O O . LEU A 1 71 ? 13.630 6.031 -3.922 1.00 59.16 71 LEU A O 1
ATOM 585 N N . ILE A 1 72 ? 14.697 4.368 -4.987 1.00 64.38 72 ILE A N 1
ATOM 586 C CA . ILE A 1 72 ? 13.697 3.323 -4.693 1.00 64.38 72 ILE A CA 1
ATOM 587 C C . ILE A 1 72 ? 13.360 3.268 -3.194 1.00 64.38 72 ILE A C 1
ATOM 589 O O . ILE A 1 72 ? 12.186 3.215 -2.824 1.00 64.38 72 ILE A O 1
ATOM 593 N N 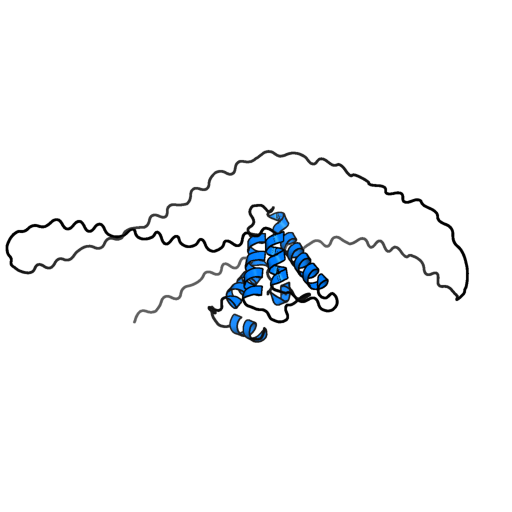. CYS A 1 73 ? 14.368 3.361 -2.320 1.00 60.94 73 CYS A N 1
ATOM 594 C CA . CYS A 1 73 ? 14.161 3.326 -0.870 1.00 60.94 73 CYS A CA 1
ATOM 595 C C . CYS A 1 73 ? 13.433 4.589 -0.355 1.00 60.94 73 CYS A C 1
ATOM 597 O O . CYS A 1 73 ? 12.540 4.507 0.489 1.00 60.94 73 CYS A O 1
ATOM 599 N N . GLY A 1 74 ? 13.738 5.760 -0.927 1.00 73.88 74 GLY A N 1
ATOM 600 C CA . GLY A 1 74 ? 13.037 7.014 -0.627 1.00 73.88 74 GLY A CA 1
ATOM 601 C C . GLY A 1 74 ? 11.606 7.057 -1.176 1.00 73.88 74 GLY A C 1
ATOM 602 O O . GLY A 1 74 ? 10.736 7.719 -0.606 1.00 73.88 74 GLY A O 1
ATOM 603 N N . ASN A 1 75 ? 11.330 6.320 -2.251 1.00 82.00 75 ASN A N 1
ATOM 604 C CA . ASN A 1 75 ? 10.029 6.324 -2.909 1.00 82.00 75 ASN A CA 1
ATOM 605 C C . ASN A 1 75 ? 8.953 5.620 -2.073 1.00 82.00 75 ASN A C 1
ATOM 607 O O . ASN A 1 75 ? 7.826 6.108 -2.026 1.00 82.00 75 ASN A O 1
ATOM 611 N N . PHE A 1 76 ? 9.281 4.555 -1.330 1.00 89.88 76 PHE A N 1
ATOM 612 C CA . PHE A 1 76 ? 8.302 3.930 -0.427 1.00 89.88 76 PHE A CA 1
ATOM 613 C C . PHE A 1 76 ? 7.863 4.863 0.699 1.00 89.88 76 PHE A C 1
ATOM 615 O O . PHE A 1 76 ? 6.682 4.879 1.044 1.00 89.88 76 PHE A O 1
ATOM 622 N N . LYS A 1 77 ? 8.780 5.685 1.227 1.00 91.62 77 LYS A N 1
ATOM 623 C CA . LYS A 1 77 ? 8.434 6.709 2.217 1.00 91.62 77 LYS A CA 1
ATOM 624 C C . LYS A 1 77 ? 7.490 7.753 1.620 1.00 91.62 77 LYS A C 1
ATOM 626 O O . LYS A 1 77 ? 6.432 7.982 2.187 1.00 91.62 77 LYS A O 1
ATOM 631 N N . LYS A 1 78 ? 7.799 8.284 0.430 1.00 91.44 78 LYS A N 1
ATOM 632 C CA . LYS A 1 78 ? 6.911 9.229 -0.280 1.00 91.44 78 LYS A CA 1
ATOM 633 C C . LYS A 1 78 ? 5.510 8.657 -0.495 1.00 91.44 78 LYS A C 1
ATOM 635 O O . LYS A 1 78 ? 4.521 9.369 -0.389 1.00 91.44 78 LYS A O 1
ATOM 640 N N . VAL A 1 79 ? 5.416 7.368 -0.803 1.00 94.50 79 VAL A N 1
ATOM 641 C CA . VAL A 1 79 ? 4.133 6.697 -1.044 1.00 94.50 79 VAL A CA 1
ATOM 642 C C . VAL A 1 79 ? 3.363 6.518 0.255 1.00 94.50 79 VAL A C 1
ATOM 644 O O . VAL A 1 79 ? 2.166 6.795 0.285 1.00 94.50 79 VAL A O 1
ATOM 647 N N . LYS A 1 80 ? 4.050 6.134 1.337 1.00 95.88 80 LYS A N 1
ATOM 648 C CA . LYS A 1 80 ? 3.475 6.109 2.686 1.00 95.88 80 LYS A CA 1
ATOM 649 C C . LYS A 1 80 ? 2.947 7.494 3.078 1.00 95.88 80 LYS A C 1
ATOM 651 O O . LYS A 1 80 ? 1.815 7.592 3.540 1.00 95.88 80 LYS A O 1
ATOM 656 N N . ASP A 1 81 ? 3.725 8.546 2.831 1.00 95.56 81 ASP A N 1
ATOM 657 C CA . ASP A 1 81 ? 3.361 9.930 3.148 1.00 95.56 81 ASP A CA 1
ATOM 658 C C . ASP A 1 81 ? 2.128 10.390 2.354 1.00 95.56 81 ASP A C 1
ATOM 660 O O . ASP A 1 81 ? 1.206 10.939 2.946 1.00 95.56 81 ASP A O 1
ATOM 664 N N . VAL A 1 82 ? 2.050 10.091 1.050 1.00 95.94 82 VAL A N 1
ATOM 665 C CA . VAL A 1 82 ? 0.874 10.409 0.214 1.00 95.94 82 VAL A CA 1
ATOM 666 C C . VAL A 1 82 ? -0.379 9.668 0.686 1.00 95.94 82 VAL A C 1
ATOM 668 O O . VAL A 1 82 ? -1.462 10.250 0.723 1.00 95.94 82 VAL A O 1
ATOM 671 N N . LEU A 1 83 ? -0.266 8.385 1.038 1.00 97.44 83 LEU A N 1
ATOM 672 C CA . LEU A 1 83 ? -1.411 7.628 1.553 1.00 97.44 83 LEU A CA 1
ATOM 673 C C . LEU A 1 83 ? -1.875 8.174 2.907 1.00 97.44 83 LEU A C 1
ATOM 675 O O . LEU A 1 83 ? -3.076 8.315 3.131 1.00 97.44 83 LEU A O 1
ATOM 679 N N . ARG A 1 84 ? -0.928 8.525 3.783 1.00 97.50 84 ARG A N 1
ATOM 680 C CA . ARG A 1 84 ? -1.216 9.142 5.079 1.00 97.50 84 ARG A CA 1
ATOM 681 C C . ARG A 1 84 ? -1.874 10.510 4.918 1.00 97.50 84 ARG A C 1
ATOM 683 O O . ARG A 1 84 ? -2.867 10.766 5.583 1.00 97.50 84 ARG A O 1
ATOM 690 N N . GLU A 1 85 ? -1.363 11.355 4.024 1.00 97.19 85 GLU A N 1
ATOM 691 C CA . GLU A 1 85 ? -1.946 12.658 3.679 1.00 97.19 85 GLU A CA 1
ATOM 692 C C . GLU A 1 85 ? -3.416 12.496 3.271 1.00 97.19 85 GLU A C 1
ATOM 694 O O . GLU A 1 85 ? -4.289 13.126 3.864 1.00 97.19 85 GLU A O 1
ATOM 699 N N . LYS A 1 86 ? -3.714 11.568 2.352 1.00 96.94 86 LYS A N 1
ATOM 700 C CA . LYS A 1 86 ? -5.093 11.292 1.917 1.00 96.94 86 LYS A CA 1
ATOM 701 C C . LYS A 1 86 ? -5.993 10.736 3.015 1.00 96.94 86 LYS A C 1
ATOM 703 O O . LYS A 1 86 ? -7.163 11.109 3.095 1.00 96.94 86 LYS A O 1
ATOM 708 N N . ALA A 1 87 ? -5.461 9.898 3.899 1.00 97.12 87 ALA A N 1
ATOM 709 C CA . ALA A 1 87 ? -6.207 9.438 5.063 1.00 97.12 87 ALA A CA 1
ATOM 710 C C . ALA A 1 87 ? -6.518 10.596 6.035 1.00 97.12 87 ALA A C 1
ATOM 712 O O . ALA A 1 87 ? -7.654 10.706 6.504 1.00 97.12 87 ALA A O 1
ATOM 713 N N . CYS A 1 88 ? -5.547 11.482 6.281 1.00 97.06 88 CYS A N 1
ATOM 714 C CA . CYS A 1 88 ? -5.692 12.656 7.144 1.00 97.06 88 CYS A CA 1
ATOM 715 C C . CYS A 1 88 ? -6.648 13.714 6.574 1.00 97.06 88 CYS A C 1
ATOM 717 O O . CYS A 1 88 ? -7.379 14.323 7.349 1.00 97.06 88 CYS A O 1
ATOM 719 N N . GLU A 1 89 ? -6.686 13.915 5.251 1.00 97.00 89 GLU A N 1
ATOM 720 C CA . GLU A 1 89 ? -7.636 14.830 4.589 1.00 97.00 89 GLU A CA 1
ATOM 721 C C . GLU A 1 89 ? -9.097 14.479 4.914 1.00 97.00 89 GLU A C 1
ATOM 723 O O . GLU A 1 89 ? -9.943 15.366 5.011 1.00 97.00 89 GLU A O 1
ATOM 728 N N . ARG A 1 90 ? -9.405 13.187 5.097 1.00 95.62 90 ARG A N 1
ATOM 729 C CA . ARG A 1 90 ? -10.751 12.738 5.483 1.00 95.62 90 ARG A CA 1
ATOM 730 C C . ARG A 1 90 ? -10.992 12.791 6.982 1.00 95.62 90 ARG A C 1
ATOM 732 O O . ARG A 1 90 ? -12.090 13.136 7.407 1.00 95.62 90 ARG A O 1
ATOM 739 N N . ASN A 1 91 ? -10.014 12.345 7.765 1.00 95.44 91 ASN A N 1
ATOM 740 C CA . ASN A 1 91 ? -10.098 12.330 9.217 1.00 95.44 91 ASN A CA 1
ATOM 741 C C . ASN A 1 91 ? -8.701 12.505 9.817 1.00 95.44 91 ASN A C 1
ATOM 743 O O . ASN A 1 91 ? -7.886 11.582 9.805 1.00 95.44 91 ASN A O 1
ATOM 747 N N . SER A 1 92 ? -8.439 13.694 10.351 1.00 96.25 92 SER A N 1
ATOM 748 C CA . SER A 1 92 ? -7.165 14.034 10.981 1.00 96.25 92 SER A CA 1
ATOM 749 C C . SER A 1 92 ? -6.983 13.384 12.355 1.00 96.25 92 SER A C 1
ATOM 751 O O . SER A 1 92 ? -5.848 13.106 12.735 1.00 96.25 92 SER A O 1
ATOM 753 N N . GLU A 1 93 ? -8.069 13.116 13.086 1.00 96.81 93 GLU A N 1
ATOM 754 C CA . GLU A 1 93 ? -8.030 12.511 14.425 1.00 96.81 93 GLU A CA 1
ATOM 755 C C . GLU A 1 93 ? -7.788 11.000 14.367 1.00 96.81 93 GLU A C 1
ATOM 757 O O . GLU A 1 93 ? -7.097 10.440 15.216 1.00 96.81 93 GLU A O 1
ATOM 762 N N . ASN A 1 94 ? -8.349 10.337 13.354 1.00 96.00 94 ASN A N 1
ATOM 763 C CA . ASN A 1 94 ? -8.205 8.901 13.141 1.00 96.00 94 ASN A CA 1
ATOM 764 C C . ASN A 1 94 ? -8.047 8.591 11.644 1.00 96.00 94 ASN A C 1
ATOM 766 O O . ASN A 1 94 ? -9.023 8.210 10.982 1.00 96.00 94 ASN A O 1
ATOM 770 N N . PRO A 1 95 ? -6.840 8.787 11.088 1.00 97.25 95 PRO A N 1
ATOM 771 C CA . PRO A 1 95 ? -6.582 8.501 9.687 1.00 97.25 95 PRO A CA 1
ATOM 772 C C . PRO A 1 95 ? -6.742 7.002 9.431 1.00 97.25 95 PRO A C 1
ATOM 774 O O . PRO A 1 95 ? -6.083 6.175 10.049 1.00 97.25 95 PRO A O 1
ATOM 777 N N . GLN A 1 96 ? -7.619 6.643 8.495 1.00 97.75 96 GLN A N 1
ATOM 778 C CA . GLN A 1 96 ? -7.828 5.255 8.084 1.00 97.75 96 GLN A CA 1
ATOM 779 C C . GLN A 1 96 ? -7.609 5.112 6.589 1.00 97.75 96 GLN A C 1
ATOM 781 O O . GLN A 1 96 ? -8.220 5.845 5.803 1.00 97.75 96 GLN A O 1
ATOM 786 N N . LEU A 1 97 ? -6.793 4.133 6.199 1.00 97.56 97 LEU A N 1
ATOM 787 C CA . LEU A 1 97 ? -6.582 3.783 4.801 1.00 97.56 97 LEU A CA 1
ATOM 788 C C . LEU A 1 97 ? -7.877 3.251 4.180 1.00 97.56 97 LEU A C 1
ATOM 790 O O . LEU A 1 97 ? -8.512 2.327 4.693 1.00 97.56 97 LEU A O 1
ATOM 794 N N . GLN A 1 98 ? -8.242 3.795 3.027 1.00 98.00 98 GLN A N 1
ATOM 795 C CA . GLN A 1 98 ? -9.334 3.309 2.196 1.00 98.00 98 GLN A CA 1
ATOM 796 C C . GLN A 1 98 ? -8.812 2.912 0.815 1.00 98.00 98 GLN A C 1
ATOM 798 O O . GLN A 1 98 ? -7.776 3.380 0.345 1.00 98.00 98 GLN A O 1
ATOM 803 N N . LEU A 1 99 ? -9.572 2.064 0.119 1.00 97.62 99 LEU A N 1
ATOM 804 C CA . LEU A 1 99 ? -9.236 1.626 -1.239 1.00 97.62 99 LEU A CA 1
ATOM 805 C C . LEU A 1 99 ? -9.067 2.807 -2.217 1.00 97.62 99 LEU A C 1
ATOM 807 O O . LEU A 1 99 ? -8.231 2.761 -3.120 1.00 97.62 99 LEU A O 1
ATOM 811 N N . GLN A 1 100 ? -9.837 3.880 -2.014 1.00 97.62 100 GLN A N 1
ATOM 812 C CA . GLN A 1 100 ? -9.775 5.092 -2.832 1.00 97.62 100 GLN A CA 1
ATOM 813 C C . GLN A 1 100 ? -8.417 5.801 -2.724 1.00 97.62 100 GLN A C 1
ATOM 815 O O . GLN A 1 100 ? -7.935 6.305 -3.735 1.00 97.62 100 GLN A O 1
ATOM 820 N N . ASP A 1 101 ? -7.756 5.775 -1.561 1.00 97.56 101 ASP A N 1
ATOM 821 C CA . ASP A 1 101 ? -6.423 6.381 -1.393 1.00 97.56 101 ASP A CA 1
ATOM 822 C C . ASP A 1 101 ? -5.377 5.636 -2.202 1.00 97.56 101 ASP A C 1
ATOM 824 O O . ASP A 1 101 ? -4.547 6.243 -2.874 1.00 97.56 101 AS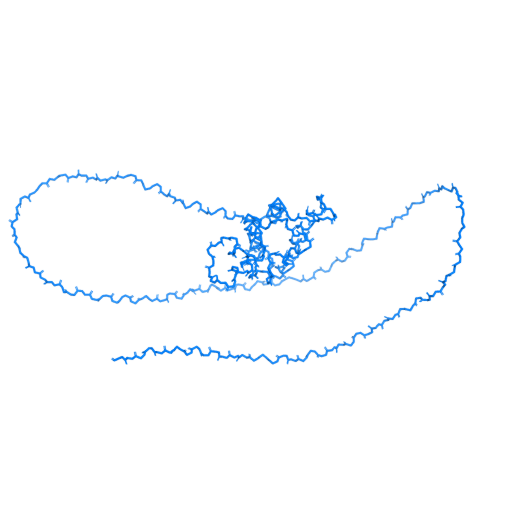P A O 1
ATOM 828 N N . VAL A 1 102 ? -5.444 4.303 -2.161 1.00 97.31 102 VAL A N 1
ATOM 829 C CA . VAL A 1 102 ? -4.534 3.432 -2.907 1.00 97.31 102 VAL A CA 1
ATOM 830 C C . VAL A 1 102 ? -4.739 3.631 -4.407 1.00 97.31 102 VAL A C 1
ATOM 832 O O . VAL A 1 102 ? -3.768 3.773 -5.145 1.00 97.31 102 VAL A O 1
ATOM 835 N N . THR A 1 103 ? -5.995 3.739 -4.851 1.00 96.31 103 THR A N 1
ATOM 836 C CA . THR A 1 103 ? -6.341 4.040 -6.251 1.00 96.31 103 THR A CA 1
ATOM 837 C C . THR A 1 103 ? -5.827 5.419 -6.673 1.00 96.31 103 THR A C 1
ATOM 839 O O . THR A 1 103 ? -5.236 5.571 -7.741 1.00 96.31 103 THR A O 1
ATOM 842 N N . HIS A 1 104 ? -5.998 6.433 -5.823 1.00 96.06 104 HIS A N 1
ATOM 843 C CA . HIS A 1 104 ? -5.477 7.774 -6.067 1.00 96.06 104 HIS A CA 1
ATOM 844 C C . HIS A 1 104 ? -3.945 7.771 -6.158 1.00 96.06 104 HIS A C 1
ATOM 846 O O . HIS A 1 104 ? -3.377 8.389 -7.057 1.00 96.06 104 HIS A O 1
ATOM 852 N N . ALA A 1 105 ? -3.265 7.046 -5.268 1.00 95.75 105 ALA A N 1
ATOM 853 C CA . ALA A 1 105 ? -1.816 6.895 -5.306 1.00 95.75 105 ALA A CA 1
ATOM 854 C C . ALA A 1 105 ? -1.352 6.175 -6.583 1.00 95.75 105 ALA A C 1
ATOM 856 O O . ALA A 1 105 ? -0.431 6.659 -7.234 1.00 95.75 105 ALA A O 1
ATOM 857 N N . LEU A 1 106 ? -2.015 5.091 -7.001 1.00 93.88 106 LEU A N 1
ATOM 858 C CA . LEU A 1 106 ? -1.723 4.410 -8.271 1.00 93.88 106 LEU A CA 1
ATOM 859 C C . LEU A 1 106 ? -1.753 5.384 -9.456 1.00 93.88 106 LEU A C 1
ATOM 861 O O . LEU A 1 106 ? -0.817 5.399 -10.256 1.00 93.88 106 LEU A O 1
ATOM 865 N N . ASN A 1 107 ? -2.773 6.244 -9.520 1.00 93.12 107 ASN A N 1
ATOM 866 C CA . ASN A 1 107 ? -2.886 7.274 -10.553 1.00 93.12 107 ASN A CA 1
ATOM 867 C C . ASN A 1 107 ? -1.789 8.343 -10.428 1.00 93.12 107 ASN A C 1
ATOM 869 O O . ASN A 1 107 ? -1.152 8.687 -11.422 1.00 93.12 107 ASN A O 1
ATOM 873 N N . ARG A 1 108 ? -1.524 8.839 -9.211 1.00 91.75 108 ARG A N 1
ATOM 874 C CA . ARG A 1 108 ? -0.514 9.880 -8.946 1.00 91.75 108 ARG A CA 1
ATOM 875 C C . ARG A 1 108 ? 0.896 9.431 -9.322 1.00 91.75 108 ARG A C 1
ATOM 877 O O . ARG A 1 108 ? 1.646 10.207 -9.903 1.00 91.75 108 ARG A O 1
ATOM 884 N N . PHE A 1 109 ? 1.247 8.190 -8.997 1.00 89.31 109 PHE A N 1
ATOM 885 C CA . PHE A 1 109 ? 2.546 7.599 -9.323 1.00 89.31 109 PHE A CA 1
ATOM 886 C C . PHE A 1 109 ? 2.584 6.984 -10.727 1.00 89.31 109 PHE A C 1
ATOM 888 O O . PHE A 1 109 ? 3.585 6.374 -11.087 1.00 89.31 109 PHE A O 1
ATOM 895 N N . GLN A 1 110 ? 1.508 7.132 -11.514 1.00 89.38 110 GLN A N 1
ATOM 896 C CA . GLN A 1 110 ? 1.379 6.595 -12.872 1.00 89.38 110 GLN A CA 1
ATOM 897 C C . GLN A 1 110 ? 1.719 5.100 -12.956 1.00 89.38 110 GLN A C 1
ATOM 899 O O . GLN A 1 110 ? 2.207 4.605 -13.976 1.00 89.38 110 GLN A O 1
ATOM 904 N N . VAL A 1 111 ? 1.445 4.357 -11.878 1.00 88.69 111 VAL A N 1
ATOM 905 C CA . VAL A 1 111 ? 1.703 2.924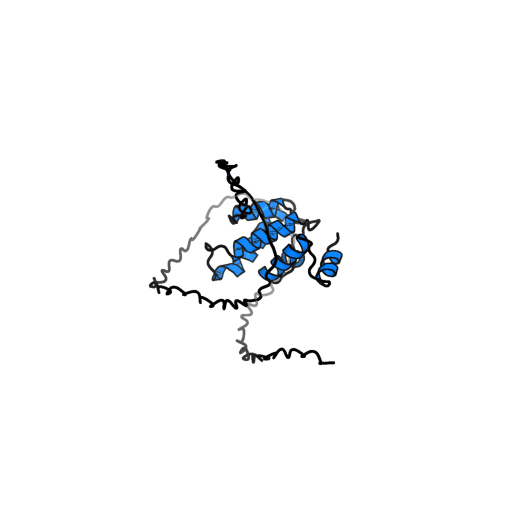 -11.834 1.00 88.69 111 VAL A CA 1
ATOM 906 C C . VAL A 1 111 ? 0.734 2.266 -12.795 1.00 88.69 111 VAL A C 1
ATOM 908 O O . VAL A 1 111 ? -0.463 2.142 -12.531 1.00 88.69 111 VAL A O 1
ATOM 911 N N . ARG A 1 112 ? 1.267 1.827 -13.936 1.00 83.88 112 ARG A N 1
ATOM 912 C CA . ARG A 1 112 ? 0.498 1.067 -14.909 1.00 83.88 112 ARG A CA 1
ATOM 913 C C . ARG A 1 112 ? 0.119 -0.253 -14.265 1.00 83.88 112 ARG A C 1
ATOM 915 O O . ARG A 1 112 ? 0.919 -1.187 -14.185 1.00 83.88 112 ARG A O 1
ATOM 922 N N . VAL A 1 113 ? -1.132 -0.345 -13.830 1.00 78.31 113 VAL A N 1
ATOM 923 C CA . VAL A 1 113 ? -1.749 -1.634 -13.564 1.00 78.31 113 VAL A CA 1
ATOM 924 C C . VAL A 1 113 ? -1.762 -2.327 -14.913 1.00 78.31 113 VAL A C 1
ATOM 926 O O . VAL A 1 113 ? -2.548 -1.974 -15.792 1.00 78.31 113 VAL A O 1
ATOM 929 N N . ALA A 1 114 ? -0.830 -3.259 -15.116 1.00 65.25 114 ALA A N 1
ATOM 930 C CA . ALA A 1 114 ? -0.891 -4.168 -16.240 1.00 65.25 114 ALA A CA 1
ATOM 931 C C . ALA A 1 114 ? -2.189 -4.952 -16.057 1.00 65.25 114 ALA A C 1
ATOM 933 O O . ALA A 1 114 ? -2.219 -5.989 -15.390 1.00 65.25 114 ALA A O 1
ATOM 934 N N . THR A 1 115 ? -3.286 -4.404 -16.587 1.00 53.62 115 THR A N 1
ATOM 935 C CA . THR A 1 115 ? -4.509 -5.146 -16.824 1.00 53.62 115 THR A CA 1
ATOM 936 C C . THR A 1 115 ? -4.016 -6.358 -17.572 1.00 53.62 115 THR A C 1
ATOM 938 O O . THR A 1 115 ? -3.368 -6.216 -18.613 1.00 53.62 115 THR A O 1
ATOM 941 N N . ARG A 1 116 ? -4.122 -7.527 -16.919 1.00 47.97 116 ARG A N 1
ATOM 942 C CA . ARG A 1 116 ? -3.606 -8.788 -17.447 1.00 47.97 116 ARG A CA 1
ATOM 943 C C . ARG A 1 116 ? -3.924 -8.763 -18.923 1.00 47.97 116 ARG A C 1
ATOM 945 O O . ARG A 1 116 ? -5.106 -8.615 -19.241 1.00 47.97 116 ARG A O 1
ATOM 952 N N . ARG A 1 117 ? -2.883 -8.775 -19.775 1.00 46.12 117 ARG A N 1
ATOM 953 C CA . ARG A 1 117 ? -3.043 -8.868 -21.227 1.00 46.12 117 ARG A CA 1
ATOM 954 C C . ARG A 1 117 ? -4.167 -9.866 -21.397 1.00 46.12 117 ARG A C 1
ATOM 956 O O . ARG A 1 117 ? -3.998 -11.008 -20.968 1.00 46.12 117 ARG A O 1
ATOM 963 N N . LYS A 1 118 ? -5.335 -9.399 -21.860 1.00 50.25 118 LYS A N 1
ATOM 964 C CA . LYS A 1 118 ? -6.403 -10.291 -22.292 1.00 50.25 118 LYS A CA 1
ATOM 965 C C . LYS A 1 118 ? -5.649 -11.230 -23.198 1.00 50.25 118 LYS A C 1
ATOM 967 O O . LYS A 1 118 ? -5.106 -10.767 -24.203 1.00 50.25 118 LYS A O 1
ATOM 972 N N . VAL A 1 119 ? -5.475 -12.474 -22.750 1.00 50.38 119 VAL A N 1
ATOM 973 C CA . VAL A 1 119 ? -5.002 -13.542 -23.609 1.00 50.38 119 VAL A CA 1
ATOM 974 C C . VAL A 1 119 ? -5.895 -13.360 -24.813 1.00 50.38 119 VAL A C 1
ATOM 976 O O . VAL A 1 119 ? -7.122 -13.414 -24.680 1.00 50.38 119 VAL A O 1
ATOM 979 N N . ARG A 1 120 ? -5.304 -12.915 -25.926 1.00 46.28 120 ARG A N 1
ATOM 980 C CA . ARG A 1 120 ? -5.998 -12.938 -27.195 1.00 46.28 120 ARG A CA 1
ATOM 981 C C . ARG A 1 120 ? -6.328 -14.413 -27.317 1.00 46.28 120 ARG A C 1
ATOM 983 O O . ARG A 1 120 ? -5.458 -15.209 -27.641 1.00 46.28 120 ARG A O 1
ATOM 990 N N . HIS A 1 121 ? -7.556 -14.777 -26.964 1.00 45.09 121 HIS A N 1
ATOM 991 C CA . HIS A 1 121 ? -8.223 -15.846 -27.655 1.00 45.09 121 HIS A CA 1
ATOM 992 C C . HIS A 1 121 ? -8.233 -15.341 -29.086 1.00 45.09 121 HIS A C 1
ATOM 994 O O . HIS A 1 121 ? -9.079 -14.540 -29.481 1.00 45.09 121 HIS A O 1
ATOM 1000 N N . GLU A 1 122 ? -7.166 -15.683 -29.803 1.00 44.19 122 GLU A N 1
ATOM 1001 C CA . GLU A 1 122 ? -7.248 -15.824 -31.230 1.00 44.19 122 GLU A CA 1
ATOM 1002 C C . GLU A 1 122 ? -8.506 -16.671 -31.441 1.00 44.19 122 GLU A C 1
ATOM 1004 O O . GLU A 1 122 ? -8.597 -17.774 -30.885 1.00 44.19 122 GLU A O 1
ATOM 1009 N N . PRO A 1 123 ? -9.551 -16.131 -32.085 1.00 45.69 123 PRO A N 1
ATOM 1010 C CA . PRO A 1 123 ? -10.650 -16.972 -32.490 1.00 45.69 123 PRO A CA 1
ATOM 1011 C C . PRO A 1 123 ? -9.999 -17.968 -33.437 1.00 45.69 123 PRO A C 1
ATOM 1013 O O . PRO A 1 123 ? -9.534 -17.559 -34.500 1.00 45.69 123 PRO A O 1
ATOM 1016 N N . LEU A 1 124 ? -9.895 -19.233 -33.020 1.00 53.06 124 LEU A N 1
ATOM 1017 C CA . LEU A 1 124 ? -9.582 -20.340 -33.911 1.00 53.06 124 LEU A CA 1
ATOM 1018 C C . LEU A 1 124 ? -10.556 -20.205 -35.073 1.00 53.06 124 LEU A C 1
ATOM 1020 O O . LEU A 1 124 ? -11.748 -20.494 -34.940 1.00 53.06 124 LEU A O 1
ATOM 1024 N N . ALA A 1 125 ? -10.059 -19.631 -36.166 1.00 51.03 125 ALA A N 1
ATOM 1025 C CA . ALA A 1 125 ? -10.830 -19.437 -37.362 1.00 51.03 125 ALA A CA 1
ATOM 1026 C C . ALA A 1 125 ? -11.315 -20.821 -37.767 1.00 51.03 125 ALA A C 1
ATOM 1028 O O . ALA A 1 125 ? -10.541 -21.766 -37.929 1.00 51.03 125 ALA A O 1
ATOM 1029 N N . ALA A 1 126 ? -12.634 -20.911 -37.822 1.00 50.44 126 ALA A N 1
ATOM 1030 C CA . ALA A 1 126 ? -13.382 -22.071 -38.216 1.00 50.44 126 ALA A CA 1
ATOM 1031 C C . ALA A 1 126 ? -12.778 -22.744 -39.458 1.00 50.44 126 ALA A C 1
ATOM 1033 O O . ALA A 1 126 ? -12.436 -22.085 -40.438 1.00 50.44 126 ALA A O 1
ATOM 1034 N N . LEU A 1 127 ? -12.737 -24.075 -39.386 1.00 54.00 127 LEU A N 1
ATOM 1035 C CA . LEU A 1 127 ? -13.097 -24.996 -40.460 1.00 54.00 127 LEU A CA 1
ATOM 1036 C C . LEU A 1 127 ? -12.692 -24.575 -41.882 1.00 54.00 127 LEU A C 1
ATOM 1038 O O . LEU A 1 127 ? -13.416 -23.851 -42.566 1.00 54.00 127 LEU A O 1
ATOM 1042 N N . LYS A 1 128 ? -11.660 -25.236 -42.408 1.00 49.06 128 LYS A N 1
ATOM 1043 C CA . LYS A 1 128 ? -11.704 -25.733 -43.789 1.00 49.06 128 LYS A CA 1
ATOM 1044 C C . LYS A 1 128 ? -11.253 -27.188 -43.831 1.00 49.06 128 LYS A C 1
ATOM 1046 O O . LYS A 1 128 ? -10.174 -27.515 -44.310 1.00 49.06 128 LYS A O 1
ATOM 1051 N N . THR A 1 129 ? -12.115 -28.069 -43.332 1.00 45.94 129 THR A N 1
ATOM 1052 C CA . THR A 1 129 ? -12.091 -29.492 -43.678 1.00 45.94 129 THR A CA 1
ATOM 1053 C C . THR A 1 129 ? -12.500 -29.603 -45.146 1.00 45.94 129 THR A C 1
ATOM 1055 O O . THR A 1 129 ? -13.681 -29.600 -45.485 1.00 45.94 129 THR A O 1
ATOM 1058 N N . SER A 1 130 ? -11.512 -29.617 -46.038 1.00 48.97 130 SER A N 1
ATOM 1059 C CA . SER A 1 130 ? -11.715 -29.937 -47.448 1.00 48.97 130 SER A CA 1
ATOM 1060 C C . SER A 1 130 ? -11.894 -31.447 -47.572 1.00 48.97 130 SER A C 1
ATOM 1062 O O . SER A 1 130 ? -10.922 -32.194 -47.635 1.00 48.97 130 SER A O 1
ATOM 1064 N N . ILE A 1 131 ? -13.147 -31.900 -47.570 1.00 54.06 131 ILE A N 1
ATOM 1065 C CA . ILE A 1 131 ? -13.508 -33.271 -47.933 1.00 54.06 131 ILE A CA 1
ATOM 1066 C C . ILE A 1 131 ? -13.435 -33.359 -49.460 1.00 54.06 131 ILE A C 1
ATOM 1068 O O . ILE A 1 131 ? -14.327 -32.881 -50.156 1.00 54.06 131 ILE A O 1
ATOM 1072 N N . ALA A 1 132 ? -12.371 -33.970 -49.976 1.00 52.03 132 ALA A N 1
ATOM 1073 C CA . ALA A 1 132 ? -12.325 -34.487 -51.336 1.00 52.03 132 ALA A CA 1
ATOM 1074 C C . ALA A 1 132 ? -12.406 -36.017 -51.260 1.00 52.03 132 ALA A C 1
ATOM 1076 O O . ALA A 1 132 ? -11.488 -36.681 -50.785 1.00 52.03 132 ALA A O 1
ATOM 1077 N N . ALA A 1 133 ?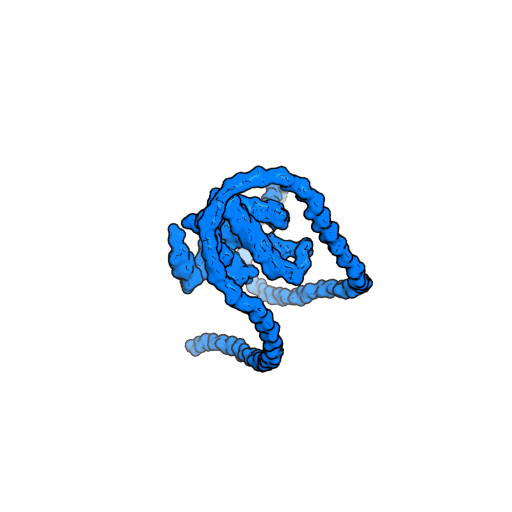 -13.547 -36.558 -51.684 1.00 50.44 133 ALA A N 1
ATOM 1078 C CA . ALA A 1 133 ? -13.752 -37.981 -51.932 1.00 50.44 133 ALA A CA 1
ATOM 1079 C C . ALA A 1 133 ? -12.930 -38.401 -53.175 1.00 50.44 133 ALA A C 1
ATOM 1081 O O . ALA A 1 133 ? -12.775 -37.619 -54.109 1.00 50.44 133 ALA A O 1
ATOM 1082 N N . THR A 1 134 ? -12.364 -39.603 -53.269 1.00 53.22 134 THR A N 1
ATOM 1083 C CA . THR A 1 134 ? -13.038 -40.881 -53.594 1.00 53.22 134 THR A CA 1
ATOM 1084 C C . THR A 1 134 ? -11.956 -42.010 -53.670 1.00 53.22 134 THR A C 1
ATOM 1086 O O . THR A 1 134 ? -10.825 -41.765 -53.260 1.00 53.22 134 THR A O 1
ATOM 1089 N N . PRO A 1 135 ? -12.259 -43.262 -54.086 1.00 67.81 135 PRO A N 1
ATOM 1090 C CA . PRO A 1 135 ? -12.286 -44.479 -53.264 1.00 67.81 135 PRO A CA 1
ATOM 1091 C C . PRO A 1 135 ? -11.118 -45.442 -53.607 1.00 67.81 135 PRO A C 1
ATOM 1093 O O . PRO A 1 135 ? -10.339 -45.123 -54.492 1.00 67.81 135 PRO A O 1
ATOM 1096 N N . VAL A 1 136 ? -11.007 -46.620 -52.959 1.00 49.84 136 VAL A N 1
ATOM 1097 C CA . VAL A 1 136 ? -10.584 -47.925 -53.557 1.00 49.84 136 VAL A CA 1
ATOM 1098 C C . VAL A 1 136 ? -10.333 -49.002 -52.469 1.00 49.84 136 VAL A C 1
ATOM 1100 O O . VAL A 1 136 ? -9.420 -48.917 -51.663 1.00 49.84 136 VAL A O 1
ATOM 1103 N N . VAL A 1 137 ? -11.235 -49.993 -52.445 1.00 51.84 137 VAL A N 1
ATOM 1104 C CA . VAL A 1 137 ? -11.038 -51.466 -52.442 1.00 51.84 137 VAL A CA 1
ATOM 1105 C C . VAL A 1 137 ? -10.000 -52.154 -51.507 1.00 51.84 137 VAL A C 1
ATOM 1107 O O . VAL A 1 137 ? -8.825 -52.247 -51.825 1.00 51.84 137 VAL A O 1
ATOM 1110 N N . ARG A 1 138 ? -10.581 -52.850 -50.505 1.00 49.22 138 ARG A N 1
ATOM 1111 C CA . ARG A 1 138 ? -10.326 -54.195 -49.895 1.00 49.22 138 ARG A CA 1
ATOM 1112 C C . ARG A 1 138 ? -9.139 -54.511 -48.929 1.00 49.22 138 ARG A C 1
ATOM 1114 O O . ARG A 1 138 ? -8.041 -54.013 -49.121 1.00 49.22 138 ARG A O 1
ATOM 1121 N N . PRO A 1 139 ? -9.382 -55.409 -47.927 1.00 60.91 139 PRO A N 1
ATOM 1122 C CA . PRO A 1 139 ? -8.444 -55.904 -46.886 1.00 60.91 139 PRO A CA 1
ATOM 1123 C C . PRO A 1 139 ? -7.852 -57.296 -47.278 1.00 60.91 139 PRO A C 1
ATOM 1125 O O . PRO A 1 139 ? -8.125 -57.697 -48.415 1.00 60.91 139 PRO A O 1
ATOM 1128 N N . PRO A 1 140 ? -7.172 -58.122 -46.425 1.00 59.38 140 PRO A N 1
ATOM 1129 C CA . PRO A 1 140 ? -6.807 -58.028 -44.988 1.00 59.38 140 PRO A CA 1
ATOM 1130 C C . PRO A 1 140 ? -5.337 -58.447 -44.651 1.00 59.38 140 PRO A C 1
ATOM 1132 O O . PRO A 1 140 ? -4.577 -58.814 -45.543 1.00 59.38 140 PRO A O 1
ATOM 1135 N N . THR A 1 141 ? -4.991 -58.515 -43.348 1.00 39.72 141 THR A N 1
ATOM 1136 C CA . THR A 1 141 ? -4.218 -59.598 -42.653 1.00 39.72 141 THR A CA 1
ATOM 1137 C C . THR A 1 141 ? -3.032 -59.140 -41.768 1.00 39.72 141 THR A C 1
ATOM 1139 O O . THR A 1 141 ? -2.068 -58.571 -42.255 1.00 39.72 141 THR A O 1
ATOM 1142 N N . ALA A 1 142 ? -3.160 -59.481 -40.474 1.00 45.94 142 ALA A N 1
ATOM 1143 C CA . ALA A 1 142 ? -2.188 -59.858 -39.426 1.00 45.94 142 ALA A CA 1
ATOM 1144 C C . ALA A 1 142 ? -0.875 -59.080 -39.145 1.00 45.94 142 ALA A C 1
ATOM 1146 O O . ALA A 1 142 ? 0.016 -58.975 -39.976 1.00 45.94 142 ALA A O 1
ATOM 1147 N N . THR A 1 143 ? -0.757 -58.716 -37.858 1.00 48.16 143 THR A N 1
ATOM 1148 C CA . THR A 1 143 ? 0.355 -58.974 -36.915 1.00 48.16 143 THR A CA 1
ATOM 1149 C C . THR A 1 143 ? 1.797 -58.808 -37.393 1.00 48.16 143 THR A C 1
ATOM 1151 O O . THR A 1 143 ? 2.314 -59.729 -38.009 1.00 48.16 143 THR A O 1
ATOM 1154 N N . VAL A 1 144 ? 2.499 -57.774 -36.904 1.00 49.75 144 VAL A N 1
ATOM 1155 C CA . VAL A 1 144 ? 3.924 -57.854 -36.513 1.00 49.75 144 VAL A CA 1
ATOM 1156 C C . VAL A 1 144 ? 4.193 -56.848 -35.381 1.00 49.75 144 VAL A C 1
ATOM 1158 O O . VAL A 1 144 ? 3.814 -55.683 -35.477 1.00 49.75 144 VAL A O 1
ATOM 1161 N N . ALA A 1 145 ? 4.804 -57.334 -34.302 1.00 53.38 145 ALA A N 1
ATOM 1162 C CA . ALA A 1 145 ? 5.398 -56.555 -33.221 1.00 53.38 145 ALA A CA 1
ATOM 1163 C C . ALA A 1 145 ? 6.726 -55.925 -33.671 1.00 53.38 145 ALA A C 1
ATOM 1165 O O . ALA A 1 145 ? 7.453 -56.580 -34.401 1.00 53.38 145 ALA A O 1
ATOM 1166 N N . ASN A 1 146 ? 7.032 -54.712 -33.211 1.00 50.81 146 ASN A N 1
ATOM 1167 C CA . ASN A 1 146 ? 8.365 -54.088 -33.087 1.00 50.81 146 ASN A CA 1
ATOM 1168 C C . ASN A 1 146 ? 8.123 -52.860 -32.183 1.00 50.81 146 ASN A C 1
ATOM 1170 O O . ASN A 1 146 ? 7.176 -52.119 -32.443 1.00 50.81 146 ASN A O 1
ATOM 1174 N N . ASP A 1 147 ? 8.698 -52.706 -30.992 1.00 49.06 147 ASP A N 1
ATOM 1175 C CA . ASP A 1 147 ? 10.116 -52.693 -30.590 1.00 49.06 147 ASP A CA 1
ATOM 1176 C C . ASP A 1 147 ? 10.903 -51.533 -31.218 1.00 49.06 147 ASP A C 1
ATOM 1178 O O . ASP A 1 147 ? 10.815 -51.317 -32.426 1.00 49.06 147 ASP A O 1
ATOM 1182 N N . SER A 1 148 ? 11.671 -50.843 -30.362 1.00 51.06 148 SER A N 1
ATOM 1183 C CA . SER A 1 148 ? 12.527 -49.673 -30.633 1.00 51.06 148 SER A CA 1
ATOM 1184 C C . SER A 1 148 ? 11.748 -48.346 -30.846 1.00 51.06 148 SER A C 1
ATOM 1186 O O . SER A 1 148 ? 10.683 -48.324 -31.448 1.00 51.06 148 SER A O 1
ATOM 1188 N N . ASP A 1 149 ? 12.125 -47.179 -30.321 1.00 55.56 149 ASP A N 1
ATOM 1189 C CA . ASP A 1 149 ? 13.448 -46.670 -29.970 1.00 55.56 149 ASP A CA 1
ATOM 1190 C C . ASP A 1 149 ? 13.366 -45.600 -28.862 1.00 55.56 149 ASP A C 1
ATOM 1192 O O . ASP A 1 149 ? 12.433 -44.794 -28.792 1.00 55.56 149 ASP A O 1
ATOM 1196 N N . GLU A 1 150 ? 14.393 -45.614 -28.017 1.00 58.44 150 GLU A N 1
ATOM 1197 C CA . GLU A 1 150 ? 14.761 -44.612 -27.021 1.00 58.44 150 GLU A CA 1
ATOM 1198 C C . GLU A 1 150 ? 15.369 -43.397 -27.746 1.00 58.44 150 GLU A C 1
ATOM 1200 O O . GLU A 1 150 ? 16.385 -43.523 -28.426 1.00 58.44 150 GLU A O 1
ATOM 1205 N N . VAL A 1 151 ? 14.756 -42.216 -27.622 1.00 66.19 151 VAL A N 1
ATOM 1206 C CA . VAL A 1 151 ? 15.374 -40.951 -28.052 1.00 66.19 151 VAL A CA 1
ATOM 1207 C C . VAL A 1 151 ? 15.580 -40.046 -26.842 1.00 66.19 151 VAL A C 1
ATOM 1209 O O . VAL A 1 151 ? 14.672 -39.366 -26.365 1.00 66.19 151 VAL A O 1
ATOM 1212 N N . ASP A 1 152 ? 16.808 -40.100 -26.333 1.00 61.53 152 ASP A N 1
ATOM 1213 C CA . ASP A 1 152 ? 17.421 -39.128 -25.435 1.00 61.53 152 ASP A CA 1
ATOM 1214 C C . ASP A 1 152 ? 17.730 -37.851 -26.236 1.00 61.53 152 ASP A C 1
ATOM 1216 O O . ASP A 1 152 ? 18.721 -37.776 -26.964 1.00 61.53 152 ASP A O 1
ATOM 1220 N N . GLU A 1 153 ? 16.846 -36.851 -26.164 1.00 65.12 153 GLU A N 1
ATOM 1221 C CA . GLU A 1 153 ? 17.153 -35.513 -26.673 1.00 65.12 153 GLU A CA 1
ATOM 1222 C C . GLU A 1 153 ? 17.739 -34.651 -25.553 1.00 65.12 153 GLU A C 1
ATOM 1224 O O . GLU A 1 153 ? 17.037 -34.037 -24.742 1.00 65.12 153 GLU A O 1
ATOM 1229 N N . GLY A 1 154 ? 19.072 -34.594 -25.554 1.00 56.81 154 GLY A N 1
ATOM 1230 C CA . GLY A 1 154 ? 19.864 -33.631 -24.808 1.00 56.81 154 GLY A CA 1
ATOM 1231 C C . GLY A 1 154 ? 19.470 -32.197 -25.161 1.00 56.81 154 GLY A C 1
ATOM 1232 O O . GLY A 1 154 ? 19.724 -31.701 -26.257 1.00 56.81 154 GLY A O 1
ATOM 1233 N N . ILE A 1 155 ? 18.870 -31.503 -24.197 1.00 53.09 155 ILE A N 1
ATOM 1234 C CA . ILE A 1 155 ? 18.617 -30.066 -24.278 1.00 53.09 155 ILE A CA 1
ATOM 1235 C C . ILE A 1 155 ? 19.915 -29.298 -24.000 1.00 53.09 155 ILE A C 1
ATOM 1237 O O . ILE A 1 155 ? 20.309 -29.071 -22.857 1.00 53.09 155 ILE A O 1
ATOM 1241 N N . GLU A 1 156 ? 20.597 -28.885 -25.065 1.00 59.31 156 GLU A N 1
ATOM 1242 C CA . GLU A 1 156 ? 21.728 -27.966 -24.975 1.00 59.31 156 GLU A CA 1
ATOM 1243 C C . GLU A 1 156 ? 21.263 -26.599 -24.441 1.00 59.31 156 GLU A C 1
ATOM 1245 O O . GLU A 1 156 ? 20.464 -25.879 -25.047 1.00 59.31 156 GLU A O 1
ATOM 1250 N N . CYS A 1 157 ? 21.775 -26.233 -23.267 1.00 49.62 157 CYS A N 1
ATOM 1251 C CA . CYS A 1 157 ? 21.562 -24.940 -22.631 1.00 49.62 157 CYS A CA 1
ATOM 1252 C C . CYS A 1 157 ? 22.197 -23.811 -23.459 1.00 49.62 157 CYS A C 1
ATOM 1254 O O . CYS A 1 157 ? 23.390 -23.521 -23.336 1.00 49.62 157 CYS A O 1
ATOM 1256 N N . LEU A 1 158 ? 21.389 -23.114 -24.259 1.00 52.34 158 LEU A N 1
ATOM 1257 C CA . LEU A 1 158 ? 21.782 -21.850 -24.877 1.00 52.34 158 LEU A CA 1
ATOM 1258 C C . LEU A 1 158 ? 21.945 -20.774 -23.793 1.00 52.34 158 LEU A C 1
ATOM 1260 O O . LEU A 1 158 ? 20.977 -20.196 -23.297 1.00 52.34 158 LEU A O 1
ATOM 1264 N N . SER A 1 159 ? 23.200 -20.514 -23.427 1.00 71.25 159 SER A N 1
ATOM 1265 C CA . SER A 1 159 ? 23.602 -19.381 -22.589 1.00 71.25 159 SER A CA 1
ATOM 1266 C C . SER A 1 159 ? 23.121 -18.057 -23.205 1.00 71.25 159 SER A C 1
ATOM 1268 O O . SER A 1 159 ? 23.457 -17.773 -24.359 1.00 71.25 159 SER A O 1
ATOM 1270 N N . PRO A 1 160 ? 22.376 -17.205 -22.476 1.00 62.78 160 PRO A N 1
ATOM 1271 C CA . PRO A 1 160 ? 21.989 -15.900 -22.986 1.00 62.78 160 PRO A CA 1
ATOM 1272 C C . PRO A 1 160 ? 23.207 -14.977 -23.097 1.00 62.78 160 PRO A C 1
ATOM 1274 O O . PRO A 1 160 ? 23.912 -14.693 -22.129 1.00 62.78 160 PRO A O 1
ATOM 1277 N N . GLN A 1 161 ? 23.433 -14.506 -24.319 1.00 58.19 161 GLN A N 1
ATOM 1278 C CA . GLN A 1 161 ? 24.459 -13.546 -24.697 1.00 58.19 161 GLN A CA 1
ATOM 1279 C C . GLN A 1 161 ? 24.129 -12.174 -24.082 1.00 58.19 161 GLN A C 1
ATOM 1281 O O . GLN A 1 161 ? 23.136 -11.541 -24.441 1.00 58.19 161 GLN A O 1
ATOM 1286 N N . ILE A 1 162 ? 24.946 -11.726 -23.126 1.00 62.56 162 ILE A N 1
ATOM 1287 C CA . ILE A 1 162 ? 24.830 -10.404 -22.495 1.00 62.56 162 ILE A CA 1
ATOM 1288 C C . ILE A 1 162 ? 25.365 -9.348 -23.479 1.00 62.56 162 ILE A C 1
ATOM 1290 O O . ILE A 1 162 ? 26.520 -9.456 -23.900 1.00 62.56 162 ILE A O 1
ATOM 1294 N N . PRO A 1 163 ? 24.581 -8.324 -23.863 1.00 67.75 163 PRO A N 1
ATOM 1295 C CA . PRO A 1 163 ? 25.081 -7.242 -24.702 1.00 67.75 163 PRO A CA 1
ATOM 1296 C C . PRO A 1 163 ? 26.043 -6.317 -23.927 1.00 67.75 163 PRO A C 1
ATOM 1298 O O . PRO A 1 163 ? 25.866 -6.104 -22.725 1.00 67.75 163 PRO A O 1
ATOM 1301 N N . PRO A 1 164 ? 27.047 -5.729 -24.603 1.00 64.00 164 PRO A N 1
ATOM 1302 C CA . PRO A 1 164 ? 28.039 -4.867 -23.972 1.00 64.00 164 PRO A CA 1
ATOM 1303 C C . PRO A 1 164 ? 27.425 -3.548 -23.486 1.00 64.00 164 PRO A C 1
ATOM 1305 O O . PRO A 1 164 ? 26.743 -2.835 -24.228 1.00 64.00 164 PRO A O 1
ATOM 1308 N N . ILE A 1 165 ? 27.722 -3.214 -22.230 1.00 61.53 165 ILE A N 1
ATOM 1309 C CA . ILE A 1 165 ? 27.384 -1.949 -21.580 1.00 61.53 165 ILE A CA 1
ATOM 1310 C C . ILE A 1 165 ? 28.238 -0.855 -22.234 1.00 61.53 165 ILE A C 1
ATOM 1312 O O . ILE A 1 165 ? 29.466 -0.902 -22.181 1.00 61.53 165 ILE A O 1
ATOM 1316 N N . LYS A 1 166 ? 27.598 0.118 -22.889 1.00 63.31 166 LYS A N 1
ATOM 1317 C CA . LYS A 1 166 ? 28.277 1.304 -23.421 1.00 63.31 166 LYS A CA 1
ATOM 1318 C C . LYS A 1 166 ? 28.520 2.289 -22.281 1.00 63.31 166 LYS A C 1
ATOM 1320 O O . LYS A 1 166 ? 27.574 2.868 -21.755 1.00 63.31 166 LYS A O 1
ATOM 1325 N N . GLU A 1 167 ? 29.785 2.493 -21.932 1.00 57.62 167 GLU A N 1
ATOM 1326 C CA . GLU A 1 167 ? 30.222 3.566 -21.042 1.00 57.62 167 GLU A CA 1
ATOM 1327 C C . GLU A 1 167 ? 29.968 4.933 -21.694 1.00 57.62 167 GLU A C 1
ATOM 1329 O O . GLU A 1 167 ? 30.556 5.291 -22.717 1.00 57.62 167 GLU A O 1
ATOM 1334 N N . GLY A 1 168 ? 29.052 5.696 -21.099 1.00 54.62 168 GLY A N 1
ATOM 1335 C CA . GLY A 1 168 ? 28.675 7.040 -21.519 1.00 54.62 168 GLY A CA 1
ATOM 1336 C C . GLY A 1 168 ? 29.125 8.094 -20.514 1.00 54.62 168 GLY A C 1
ATOM 1337 O O . GLY A 1 168 ? 28.412 8.387 -19.566 1.00 54.62 168 GLY A O 1
ATOM 1338 N N . LYS A 1 169 ? 30.322 8.634 -20.765 1.00 58.72 169 LYS A N 1
ATOM 1339 C CA . LYS A 1 169 ? 30.721 10.055 -20.703 1.00 5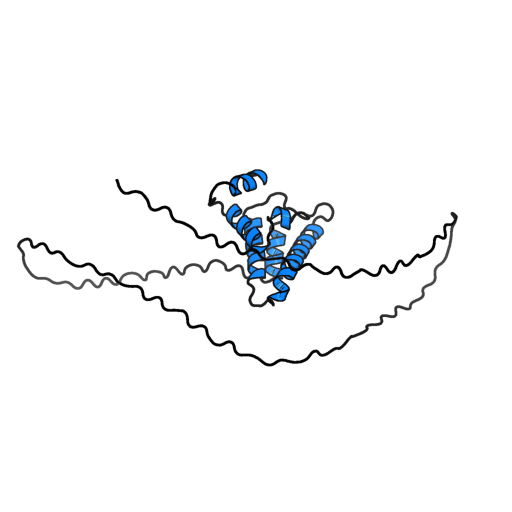8.72 169 LYS A CA 1
ATOM 1340 C C . LYS A 1 169 ? 30.008 10.950 -19.665 1.00 58.72 169 LYS A C 1
ATOM 1342 O O . LYS A 1 169 ? 28.858 11.340 -19.837 1.00 58.72 169 LYS A O 1
ATOM 1347 N N . GLY A 1 170 ? 30.769 11.366 -18.653 1.00 50.62 170 GLY A N 1
ATOM 1348 C CA . GLY A 1 170 ? 30.344 12.319 -17.631 1.00 50.62 170 GLY A CA 1
ATOM 1349 C C . GLY A 1 170 ? 30.066 13.741 -18.126 1.00 50.62 170 GLY A C 1
ATOM 1350 O O . GLY A 1 170 ? 30.581 14.174 -19.159 1.00 50.62 170 GLY A O 1
ATOM 1351 N N . ILE A 1 171 ? 29.289 14.467 -17.317 1.00 54.91 171 ILE A N 1
ATOM 1352 C CA . ILE A 1 171 ? 29.178 15.927 -17.319 1.00 54.91 171 ILE A CA 1
ATOM 1353 C C . ILE A 1 171 ? 29.097 16.401 -15.856 1.00 54.91 171 ILE A C 1
ATOM 1355 O O . ILE A 1 171 ? 28.422 15.800 -15.024 1.00 54.91 171 ILE A O 1
ATOM 1359 N N . SER A 1 172 ? 29.873 17.448 -15.587 1.00 61.34 172 SER A N 1
ATOM 1360 C CA . SER A 1 172 ? 30.223 18.098 -14.323 1.00 61.34 172 SER A CA 1
ATOM 1361 C C . SER A 1 172 ? 29.075 18.631 -13.447 1.00 61.34 172 SER A C 1
ATOM 1363 O O . SER A 1 172 ? 27.987 18.910 -13.950 1.00 61.34 172 SER A O 1
ATOM 1365 N N . PRO A 1 173 ? 29.360 18.899 -12.154 1.00 57.66 173 PRO A N 1
ATOM 1366 C CA . PRO A 1 173 ? 28.468 19.617 -11.249 1.00 57.66 173 PRO A CA 1
ATOM 1367 C C . PRO A 1 173 ? 28.513 21.133 -11.508 1.00 57.66 173 PRO A C 1
ATOM 1369 O O . PRO A 1 173 ? 29.556 21.769 -11.361 1.00 57.66 173 PRO A O 1
ATOM 1372 N N . GLY A 1 174 ? 27.369 21.707 -11.880 1.00 51.81 174 GLY A N 1
ATOM 1373 C CA . GLY A 1 174 ? 27.125 23.149 -11.899 1.00 51.81 174 GLY A CA 1
ATOM 1374 C C . GLY A 1 174 ? 26.411 23.565 -10.618 1.00 51.81 174 GLY A C 1
ATOM 1375 O O . GLY A 1 174 ? 25.258 23.205 -10.398 1.00 51.81 174 GLY A O 1
ATOM 1376 N N . GLN A 1 175 ? 27.140 24.268 -9.760 1.00 54.69 175 GLN A N 1
ATOM 1377 C CA . GLN A 1 175 ? 26.626 24.984 -8.602 1.00 54.69 175 GLN A CA 1
ATOM 1378 C C . GLN A 1 175 ? 25.845 26.202 -9.094 1.00 54.69 175 GLN A C 1
ATOM 1380 O O . GLN A 1 175 ? 26.413 26.966 -9.857 1.00 54.69 175 GLN A O 1
ATOM 1385 N N . ASP A 1 176 ? 24.622 26.411 -8.610 1.00 56.75 176 ASP A N 1
ATOM 1386 C CA . ASP A 1 176 ? 24.016 27.743 -8.514 1.00 56.75 176 ASP A CA 1
ATOM 1387 C C . ASP A 1 176 ? 23.034 27.750 -7.336 1.00 56.75 176 ASP A C 1
ATOM 1389 O O . ASP A 1 176 ? 21.923 27.218 -7.382 1.00 56.75 176 ASP A O 1
ATOM 1393 N N . ALA A 1 177 ? 23.505 28.314 -6.226 1.00 52.00 177 ALA A N 1
ATOM 1394 C CA . ALA A 1 177 ? 22.716 28.597 -5.042 1.00 52.00 177 ALA A CA 1
ATOM 1395 C C . ALA A 1 177 ? 21.920 29.888 -5.278 1.00 52.00 177 ALA A C 1
ATOM 1397 O O . ALA A 1 177 ? 22.463 30.988 -5.185 1.00 52.00 177 ALA A O 1
ATOM 1398 N N . ALA A 1 178 ? 20.625 29.764 -5.565 1.00 56.59 178 ALA A N 1
ATOM 1399 C CA . ALA A 1 178 ? 19.713 30.900 -5.544 1.00 56.59 178 ALA A CA 1
ATOM 1400 C C . ALA A 1 178 ? 19.282 31.179 -4.095 1.00 56.59 178 ALA A C 1
ATOM 1402 O O . ALA A 1 178 ? 18.402 30.520 -3.541 1.00 56.59 178 ALA A O 1
ATOM 1403 N N . VAL A 1 179 ? 19.937 32.161 -3.477 1.00 54.56 179 VAL A N 1
ATOM 1404 C CA . VAL A 1 179 ? 19.510 32.790 -2.224 1.00 54.56 179 VAL A CA 1
ATOM 1405 C C . VAL A 1 179 ? 18.333 33.705 -2.555 1.00 54.56 179 VAL A C 1
ATOM 1407 O O . VAL A 1 179 ? 18.512 34.749 -3.176 1.00 54.56 179 VAL A O 1
ATOM 1410 N N . ILE A 1 180 ? 17.120 33.309 -2.172 1.00 52.94 180 ILE A N 1
ATOM 1411 C CA . ILE A 1 180 ? 15.939 34.173 -2.261 1.00 52.94 180 ILE A CA 1
ATOM 1412 C C . ILE A 1 180 ? 15.758 34.828 -0.893 1.00 52.94 180 ILE A C 1
ATOM 1414 O O . ILE A 1 180 ? 15.177 34.250 0.023 1.00 52.94 180 ILE A O 1
ATOM 1418 N N . SER A 1 181 ? 16.295 36.039 -0.759 1.00 56.56 181 SER A N 1
ATOM 1419 C CA . SER A 1 181 ? 15.948 36.956 0.323 1.00 56.56 181 SER A CA 1
ATOM 1420 C C . SER A 1 181 ? 14.555 37.518 0.052 1.00 56.56 181 SER A C 1
ATOM 1422 O O . SER A 1 181 ? 14.374 38.305 -0.875 1.00 56.56 181 SER A O 1
ATOM 1424 N N . ILE A 1 182 ? 13.574 37.116 0.853 1.00 55.78 182 ILE A N 1
ATOM 1425 C CA . ILE A 1 182 ? 12.276 37.790 0.941 1.00 55.78 182 ILE A CA 1
ATOM 1426 C C . ILE A 1 182 ? 12.294 38.694 2.170 1.00 55.78 182 ILE A C 1
ATOM 1428 O O . ILE A 1 182 ? 12.137 38.243 3.302 1.00 55.78 182 ILE A O 1
ATOM 1432 N N . SER A 1 183 ? 12.527 39.979 1.917 1.00 59.84 183 SER A N 1
ATOM 1433 C CA . SER A 1 183 ? 12.250 41.068 2.846 1.00 59.84 183 SER A CA 1
ATOM 1434 C C . SER A 1 183 ? 10.753 41.372 2.769 1.00 59.84 183 SER A C 1
ATOM 1436 O O . SER A 1 183 ? 10.286 41.863 1.743 1.00 59.84 183 SER A O 1
ATOM 1438 N N . SER A 1 184 ? 10.002 41.068 3.827 1.00 63.22 184 SER A N 1
ATOM 1439 C CA . SER A 1 184 ? 8.646 41.592 4.011 1.00 63.22 184 SER A CA 1
ATOM 1440 C C . SER A 1 184 ? 8.684 42.645 5.104 1.00 63.22 184 SER A C 1
ATOM 1442 O O . SER A 1 184 ? 8.733 42.337 6.291 1.00 63.22 184 SER A O 1
ATOM 1444 N N . ASP A 1 185 ? 8.705 43.880 4.625 1.00 60.78 185 ASP A N 1
ATOM 1445 C CA . ASP A 1 185 ? 8.543 45.136 5.339 1.00 60.78 185 ASP A CA 1
ATOM 1446 C C . ASP A 1 185 ? 7.125 45.622 5.012 1.00 60.78 185 ASP A C 1
ATOM 1448 O O . ASP A 1 185 ? 6.789 45.755 3.832 1.00 60.78 185 ASP A O 1
ATOM 1452 N N . SER A 1 186 ? 6.262 45.761 6.017 1.00 60.91 186 SER A N 1
ATOM 1453 C CA . SER A 1 186 ? 5.052 46.591 5.960 1.00 60.91 186 SER A CA 1
ATOM 1454 C C . SER A 1 186 ? 4.482 46.742 7.363 1.00 60.91 186 SER A C 1
ATOM 1456 O O . SER A 1 186 ? 3.932 45.803 7.944 1.00 60.91 186 SER A O 1
ATOM 1458 N N . ASP A 1 187 ? 4.660 47.953 7.870 1.00 61.19 187 ASP A N 1
ATOM 1459 C CA . ASP A 1 187 ? 3.968 48.563 8.991 1.00 61.19 187 ASP A CA 1
ATOM 1460 C C . ASP A 1 187 ? 2.444 48.573 8.780 1.00 61.19 187 ASP A C 1
ATOM 1462 O O . ASP A 1 187 ? 1.975 48.897 7.688 1.00 61.19 187 ASP A O 1
ATOM 1466 N N . ASP A 1 188 ? 1.669 48.303 9.834 1.00 59.81 188 ASP A N 1
ATOM 1467 C CA . ASP A 1 188 ? 0.393 48.997 10.038 1.00 59.81 188 ASP A CA 1
ATOM 1468 C C . ASP A 1 188 ? 0.029 49.068 11.529 1.00 59.81 188 ASP A C 1
ATOM 1470 O O . ASP A 1 188 ? 0.140 48.103 12.292 1.00 59.81 188 ASP A O 1
ATOM 1474 N N . GLU A 1 189 ? -0.353 50.276 11.921 1.00 66.88 189 GLU A N 1
ATOM 1475 C CA . GLU A 1 189 ? -0.579 50.783 13.269 1.00 66.88 189 GLU A CA 1
ATOM 1476 C C . GLU A 1 189 ? -2.001 50.479 13.778 1.00 66.88 189 GLU A C 1
ATOM 1478 O O . GLU A 1 189 ? -2.967 50.593 13.029 1.00 66.88 189 GLU A O 1
ATOM 1483 N N . GLY A 1 190 ? -2.186 50.199 15.080 1.00 48.81 190 GLY A N 1
ATOM 1484 C CA . GLY A 1 190 ? -3.552 50.105 15.634 1.00 48.81 190 GLY A CA 1
ATOM 1485 C C . GLY A 1 190 ? -3.738 49.571 17.062 1.00 48.81 190 GLY A C 1
ATOM 1486 O O . GLY A 1 190 ? -4.370 48.545 17.272 1.00 48.81 190 GLY A O 1
ATOM 1487 N N . VAL A 1 191 ? -3.196 50.298 18.038 1.00 58.16 191 VAL A N 1
ATOM 1488 C CA . VAL A 1 191 ? -3.341 50.267 19.526 1.00 58.16 191 VAL A CA 1
ATOM 1489 C C . VAL A 1 191 ? -4.832 50.398 20.013 1.00 58.16 191 VAL A C 1
ATOM 1491 O O . VAL A 1 191 ? -5.625 50.806 19.164 1.00 58.16 191 VAL A O 1
ATOM 1494 N N . PRO A 1 192 ? -5.301 50.203 21.301 1.00 61.41 192 PRO A N 1
ATOM 1495 C CA . PRO A 1 192 ? -4.691 49.776 22.601 1.00 61.41 192 PRO A CA 1
ATOM 1496 C C . PRO A 1 192 ? -5.488 48.775 23.526 1.00 61.41 192 PRO A C 1
ATOM 1498 O O . PRO A 1 192 ? -6.683 48.537 23.374 1.00 61.41 192 PRO A O 1
ATOM 1501 N N . THR A 1 193 ? -4.837 48.430 24.665 1.00 45.41 193 THR A N 1
ATOM 1502 C CA . THR A 1 193 ? -5.361 48.189 26.057 1.00 45.41 193 THR A CA 1
ATOM 1503 C C . THR A 1 193 ? -6.065 46.852 26.380 1.00 45.41 193 THR A C 1
ATOM 1505 O O . THR A 1 193 ? -7.034 46.498 25.735 1.00 45.41 193 THR A O 1
ATOM 1508 N N . THR A 1 194 ? -5.746 46.047 27.416 1.00 56.25 194 THR A N 1
ATOM 1509 C CA . THR A 1 194 ? -5.245 46.272 28.807 1.00 56.25 194 THR A CA 1
ATOM 1510 C C . THR A 1 194 ? -4.783 44.903 29.434 1.00 56.25 194 THR A C 1
ATOM 1512 O O . THR A 1 194 ? -4.681 43.943 28.679 1.00 56.25 194 THR A O 1
ATOM 1515 N N . PRO A 1 195 ? -4.428 44.725 30.738 1.00 56.56 195 PRO A N 1
ATOM 1516 C CA . PRO A 1 195 ? -3.032 44.517 31.129 1.00 56.56 195 PRO A CA 1
ATOM 1517 C C . PRO A 1 195 ? -2.737 43.237 31.966 1.00 56.56 195 PRO A C 1
ATOM 1519 O O . PRO A 1 195 ? -3.629 42.577 32.484 1.00 56.56 195 PRO A O 1
ATOM 1522 N N . ARG A 1 196 ? -1.436 43.034 32.234 1.00 51.31 196 ARG A N 1
ATOM 1523 C CA . ARG A 1 196 ? -0.863 42.648 33.547 1.00 51.31 196 ARG A CA 1
ATOM 1524 C C . ARG A 1 196 ? -1.096 41.219 34.076 1.00 51.31 196 ARG A C 1
ATOM 1526 O O . ARG A 1 196 ? -2.090 40.939 34.728 1.00 51.31 196 ARG A O 1
ATOM 1533 N N . SER A 1 197 ? -0.044 40.405 33.965 1.00 48.81 197 SER A N 1
ATOM 1534 C CA . SER A 1 197 ? 0.619 39.699 35.084 1.00 48.81 197 SER A CA 1
ATOM 1535 C C . SER A 1 197 ? 1.896 39.048 34.534 1.00 48.81 197 SER A C 1
ATOM 1537 O O . SER A 1 197 ? 1.836 38.343 33.539 1.00 48.81 197 SER A O 1
ATOM 1539 N N . GLN A 1 198 ? 3.101 39.466 34.914 1.00 47.69 198 GLN A N 1
ATOM 1540 C CA . GLN A 1 198 ? 3.797 39.344 36.202 1.00 47.69 198 GLN A CA 1
ATOM 1541 C C . GLN A 1 198 ? 4.853 38.223 36.130 1.00 47.69 198 GLN A C 1
ATOM 1543 O O . GLN A 1 198 ? 4.544 37.044 36.064 1.00 47.69 198 GLN A O 1
ATOM 1548 N N . GLU A 1 199 ? 6.100 38.696 36.165 1.00 46.00 199 GLU A N 1
ATOM 1549 C CA . GLU A 1 199 ? 7.321 38.095 36.712 1.00 46.00 199 GLU A CA 1
ATOM 1550 C C . GLU A 1 199 ? 7.986 36.855 36.086 1.00 46.00 199 GLU A C 1
ATOM 1552 O O . GLU A 1 199 ? 7.598 35.713 36.276 1.00 46.00 199 GLU A O 1
ATOM 1557 N N . ARG A 1 200 ? 9.157 37.160 35.502 1.00 55.44 200 ARG A N 1
ATOM 1558 C CA . ARG A 1 200 ? 10.484 36.605 35.830 1.00 55.44 200 ARG A CA 1
ATOM 1559 C C . ARG A 1 200 ? 10.637 35.078 35.793 1.00 55.44 200 ARG A C 1
ATOM 1561 O O . ARG A 1 200 ? 10.334 34.380 36.751 1.00 55.44 200 ARG A O 1
ATOM 1568 N N . SER A 1 201 ? 11.426 34.622 34.822 1.00 52.41 201 SER A N 1
ATOM 1569 C CA . SER A 1 201 ? 12.711 33.985 35.145 1.00 52.41 201 SER A CA 1
ATOM 1570 C C . SER A 1 201 ? 13.644 34.007 33.942 1.00 52.41 201 SER A C 1
ATOM 1572 O O . SER A 1 201 ? 13.379 33.414 32.902 1.00 52.41 201 SER A O 1
ATOM 1574 N N . ALA A 1 202 ? 14.753 34.720 34.115 1.00 51.41 202 ALA A N 1
ATOM 1575 C CA . ALA A 1 202 ? 15.937 34.595 33.292 1.00 51.41 202 ALA A CA 1
ATOM 1576 C C . ALA A 1 202 ? 16.647 33.294 33.678 1.00 51.41 202 ALA A C 1
ATOM 1578 O O . ALA A 1 202 ? 17.106 33.171 34.811 1.00 51.41 202 ALA A O 1
ATOM 1579 N N . ILE A 1 203 ? 16.757 32.342 32.753 1.00 52.41 203 ILE A N 1
ATOM 1580 C CA . ILE A 1 203 ? 17.731 31.252 32.856 1.00 52.41 203 ILE A CA 1
ATOM 1581 C C . ILE A 1 203 ? 18.348 31.073 31.473 1.00 52.41 203 ILE A C 1
ATOM 1583 O O . ILE A 1 203 ? 17.651 30.956 30.467 1.00 52.41 203 ILE A O 1
ATOM 1587 N N . GLY A 1 204 ? 19.672 31.187 31.451 1.00 44.72 204 GLY A N 1
ATOM 1588 C CA . GLY A 1 204 ? 20.482 31.401 30.268 1.00 44.72 204 GLY A CA 1
ATOM 1589 C C . GLY A 1 204 ? 20.422 30.285 29.232 1.00 44.72 204 GLY A C 1
ATOM 1590 O O . GLY A 1 204 ? 20.352 29.096 29.536 1.00 44.72 204 GLY A O 1
ATOM 1591 N N . LEU A 1 205 ? 20.549 30.726 27.984 1.00 47.66 205 LEU A N 1
ATOM 1592 C CA . LEU A 1 205 ? 20.960 29.929 26.840 1.00 47.66 205 LEU A CA 1
ATOM 1593 C C . LEU A 1 205 ? 22.351 29.336 27.117 1.00 47.66 205 LEU A C 1
ATOM 1595 O O . LEU A 1 205 ? 23.364 30.012 26.958 1.00 47.66 205 LEU A O 1
ATOM 1599 N N . GLN A 1 206 ? 22.409 28.071 27.535 1.00 47.09 206 GLN A N 1
ATOM 1600 C CA . GLN A 1 206 ? 23.618 27.260 27.400 1.00 47.09 206 GLN A CA 1
ATOM 1601 C C . GLN A 1 206 ? 23.552 26.513 26.069 1.00 47.09 206 GLN A C 1
ATOM 1603 O O . GLN A 1 206 ? 22.900 25.478 25.936 1.00 47.09 206 GLN A O 1
ATOM 1608 N N . THR A 1 207 ? 24.246 27.049 25.070 1.00 51.06 207 THR A N 1
ATOM 1609 C CA . THR A 1 207 ? 24.604 26.331 23.848 1.00 51.06 207 THR A CA 1
ATOM 1610 C C . THR A 1 207 ? 25.665 25.286 24.187 1.00 51.06 207 THR A C 1
ATOM 1612 O O . THR A 1 207 ? 26.857 25.587 24.233 1.00 51.06 207 THR A O 1
ATOM 1615 N N . HIS A 1 208 ? 25.239 24.049 24.442 1.00 42.28 208 HIS A N 1
ATOM 1616 C CA . HIS A 1 208 ? 26.150 22.907 24.515 1.00 42.28 208 HIS A CA 1
ATOM 1617 C C . HIS A 1 208 ? 26.437 22.393 23.108 1.00 42.28 208 HIS A C 1
ATOM 1619 O O . HIS A 1 208 ? 25.717 21.558 22.562 1.00 42.28 208 HIS A O 1
ATOM 1625 N N . THR A 1 209 ? 27.522 22.893 22.524 1.00 54.84 209 THR A N 1
ATOM 1626 C CA . THR A 1 209 ? 28.161 22.314 21.342 1.00 54.84 209 THR A CA 1
ATOM 1627 C C . THR A 1 209 ? 28.815 20.994 21.754 1.00 54.84 209 THR A C 1
ATOM 1629 O O . THR A 1 209 ? 29.981 20.948 22.141 1.00 54.84 209 THR A O 1
ATOM 1632 N N . ARG A 1 210 ? 28.051 19.896 21.733 1.00 48.09 210 ARG A N 1
ATOM 1633 C CA . ARG A 1 210 ? 28.585 18.552 21.981 1.00 48.09 210 ARG A CA 1
ATOM 1634 C C . ARG A 1 210 ? 29.281 18.058 20.715 1.00 48.09 210 ARG A C 1
ATOM 1636 O O . ARG A 1 210 ? 28.629 17.600 19.781 1.00 48.09 210 ARG A O 1
ATOM 1643 N N . ALA A 1 211 ? 30.610 18.141 20.705 1.00 51.69 211 ALA A N 1
ATOM 1644 C CA . ALA A 1 211 ? 31.445 17.412 19.760 1.00 51.69 211 ALA A CA 1
ATOM 1645 C C . ALA A 1 211 ? 31.099 15.916 19.854 1.00 51.69 211 ALA A C 1
ATOM 1647 O O . ALA A 1 211 ? 31.254 15.289 20.906 1.00 51.69 211 ALA A O 1
ATOM 1648 N N . ARG A 1 212 ? 30.549 15.360 18.772 1.00 52.59 212 ARG A N 1
ATOM 1649 C CA . ARG A 1 212 ? 30.238 13.936 18.669 1.00 52.59 212 ARG A CA 1
ATOM 1650 C C . ARG A 1 212 ? 31.522 13.230 18.249 1.00 52.59 212 ARG A C 1
ATOM 1652 O O . ARG A 1 212 ? 31.994 13.423 17.133 1.00 52.59 212 ARG A O 1
ATOM 1659 N N . ALA A 1 213 ? 32.099 12.474 19.179 1.00 54.09 213 ALA A N 1
ATOM 1660 C CA . ALA A 1 213 ? 33.191 11.559 18.901 1.00 54.09 213 ALA A CA 1
ATOM 1661 C C . ALA A 1 213 ? 32.760 10.589 17.792 1.00 54.09 213 ALA A C 1
ATOM 1663 O O . ALA A 1 213 ? 31.678 10.002 17.852 1.00 54.09 213 ALA A O 1
ATOM 1664 N N . VAL A 1 214 ? 33.599 10.487 16.766 1.00 57.12 214 VAL A N 1
ATOM 1665 C CA . VAL A 1 214 ? 33.539 9.456 15.733 1.00 57.12 214 VAL A CA 1
ATOM 1666 C C . VAL A 1 214 ? 33.913 8.147 16.419 1.00 57.12 214 VAL A C 1
ATOM 1668 O O . VAL A 1 214 ? 35.081 7.926 16.733 1.00 57.12 214 VAL A O 1
ATOM 1671 N N . GLU A 1 215 ? 32.919 7.315 16.721 1.00 57.53 215 GLU A N 1
ATOM 1672 C CA . GLU A 1 215 ? 33.172 5.927 17.092 1.00 57.53 215 GLU A CA 1
ATOM 1673 C C . GLU A 1 215 ? 33.634 5.187 15.835 1.00 57.53 215 GLU A C 1
ATOM 1675 O O . GLU A 1 215 ? 32.953 5.182 14.810 1.00 57.53 215 GLU A O 1
ATOM 1680 N N . GLN A 1 216 ? 34.838 4.622 15.909 1.00 52.00 216 GLN A N 1
ATOM 1681 C CA . GLN A 1 216 ? 35.346 3.661 14.940 1.00 52.00 216 GLN A CA 1
ATOM 1682 C C . GLN A 1 216 ? 34.372 2.483 14.869 1.00 52.00 216 GLN A C 1
ATOM 1684 O O . GLN A 1 216 ? 34.258 1.711 15.822 1.00 52.00 216 GLN A O 1
ATOM 1689 N N . GLU A 1 217 ? 33.687 2.330 13.738 1.00 55.50 217 GLU A N 1
ATOM 1690 C CA . GLU A 1 217 ? 32.985 1.090 13.430 1.00 55.50 217 GLU A CA 1
ATOM 1691 C C . GLU A 1 217 ? 34.015 -0.038 13.307 1.00 55.50 217 GLU A C 1
ATOM 1693 O O . GLU A 1 217 ? 34.899 -0.030 12.447 1.00 55.50 217 GLU A O 1
ATOM 1698 N N . SER A 1 218 ? 33.905 -0.996 14.224 1.00 65.00 218 SER A N 1
ATOM 1699 C CA . SER A 1 218 ? 34.608 -2.270 14.174 1.00 65.00 218 SER A CA 1
ATOM 1700 C C . SER A 1 218 ? 34.195 -3.024 12.901 1.00 65.00 218 SER A C 1
ATOM 1702 O O . SER A 1 218 ? 32.992 -3.150 12.650 1.00 65.00 218 SER A O 1
ATOM 1704 N N . PRO A 1 219 ? 35.140 -3.535 12.091 1.00 73.25 219 PRO A N 1
ATOM 1705 C CA . PRO A 1 219 ? 34.814 -4.320 10.909 1.00 73.25 219 PRO A CA 1
ATOM 1706 C C . PRO A 1 219 ? 34.094 -5.601 11.338 1.00 73.25 219 PRO A C 1
ATOM 1708 O O . PRO A 1 219 ? 34.649 -6.448 12.036 1.00 73.25 219 PRO A O 1
ATOM 1711 N N . PHE A 1 220 ? 32.831 -5.730 10.942 1.00 61.97 220 PHE A N 1
ATOM 1712 C CA . PHE A 1 220 ? 32.042 -6.932 11.171 1.00 61.97 220 PHE A CA 1
ATOM 1713 C C . PHE A 1 220 ? 32.610 -8.079 10.329 1.00 61.97 220 PHE A C 1
ATOM 1715 O O . PHE A 1 220 ? 32.645 -8.035 9.099 1.00 61.97 220 PHE A O 1
ATOM 1722 N N . GLU A 1 221 ? 33.069 -9.112 11.022 1.00 66.81 221 GLU A N 1
ATOM 1723 C CA . GLU A 1 221 ? 33.552 -10.357 10.445 1.00 66.81 221 GLU A CA 1
ATOM 1724 C C . GLU A 1 221 ? 32.357 -11.132 9.866 1.00 66.81 221 GLU A C 1
ATOM 1726 O O . GLU A 1 221 ? 31.517 -11.671 10.588 1.00 66.81 221 GLU A O 1
ATOM 1731 N N . VAL A 1 222 ? 32.228 -11.122 8.537 1.00 73.75 222 VAL A N 1
ATOM 1732 C CA . VAL A 1 222 ? 31.165 -11.832 7.816 1.00 73.75 222 VAL A CA 1
ATOM 1733 C C . VAL A 1 222 ? 31.499 -13.324 7.802 1.00 73.75 222 VAL A C 1
ATOM 1735 O O . VAL A 1 222 ? 32.313 -13.785 7.005 1.00 73.75 222 VAL A O 1
ATOM 1738 N N . GLN A 1 223 ? 30.860 -14.094 8.682 1.00 65.94 223 GLN A N 1
ATOM 1739 C CA . GLN A 1 223 ? 30.971 -15.552 8.689 1.00 65.94 223 GLN A CA 1
ATOM 1740 C C . GLN A 1 223 ? 30.049 -16.146 7.618 1.00 65.94 223 GLN A C 1
ATOM 1742 O O . GLN A 1 223 ? 28.834 -16.251 7.791 1.00 65.94 223 GLN A O 1
ATOM 1747 N N . ILE A 1 224 ? 30.636 -16.513 6.478 1.00 71.88 224 ILE A N 1
ATOM 1748 C CA . ILE A 1 224 ? 29.946 -17.230 5.404 1.00 71.88 224 ILE A CA 1
ATOM 1749 C C . ILE A 1 224 ? 29.922 -18.714 5.776 1.00 71.88 224 ILE A C 1
ATOM 1751 O O . ILE A 1 224 ? 30.901 -19.436 5.594 1.00 71.88 224 ILE A O 1
ATOM 1755 N N . TYR A 1 225 ? 28.795 -19.177 6.310 1.00 63.75 225 TYR A N 1
ATOM 1756 C CA . TYR A 1 225 ? 28.558 -20.601 6.516 1.00 63.75 225 TYR A CA 1
ATOM 1757 C C . TYR A 1 225 ? 28.150 -21.244 5.191 1.00 63.75 225 TYR A C 1
ATOM 1759 O O . TYR A 1 225 ? 27.026 -21.073 4.718 1.00 63.75 225 TYR A O 1
ATOM 1767 N N . ASN A 1 226 ? 29.066 -22.010 4.599 1.00 63.09 226 ASN A N 1
ATOM 1768 C CA . ASN A 1 226 ? 28.747 -22.920 3.505 1.00 63.09 226 ASN A CA 1
ATOM 1769 C C . ASN A 1 226 ? 27.884 -24.062 4.049 1.00 63.09 226 ASN A C 1
ATOM 1771 O O . ASN A 1 226 ? 28.390 -25.039 4.599 1.00 63.09 226 ASN A O 1
ATOM 1775 N N . VAL A 1 227 ? 26.568 -23.934 3.901 1.00 59.94 227 VAL A N 1
ATOM 1776 C CA . VAL A 1 227 ? 25.631 -25.023 4.178 1.00 59.94 227 VAL A CA 1
ATOM 1777 C C . VAL A 1 227 ? 25.663 -25.969 2.980 1.00 59.94 227 VAL A C 1
ATOM 1779 O O . VAL A 1 227 ? 24.914 -25.811 2.018 1.00 59.94 227 VAL A O 1
ATOM 1782 N N . ALA A 1 228 ? 26.577 -26.938 3.013 1.00 54.75 228 ALA A N 1
ATOM 1783 C CA . ALA A 1 228 ? 26.523 -28.077 2.111 1.00 54.75 228 ALA A CA 1
ATOM 1784 C C . ALA A 1 228 ? 25.267 -28.894 2.453 1.00 54.75 228 ALA A C 1
ATOM 1786 O O . ALA A 1 228 ? 25.187 -29.541 3.496 1.00 54.75 228 ALA A O 1
ATOM 1787 N N . SER A 1 229 ? 24.259 -28.805 1.587 1.00 58.28 229 SER A N 1
ATOM 1788 C CA . SER A 1 229 ? 23.044 -29.613 1.651 1.00 58.28 229 SER A CA 1
ATOM 1789 C C . SER A 1 229 ? 23.398 -31.062 1.323 1.00 58.28 229 SER A C 1
ATOM 1791 O O . SER A 1 229 ? 23.500 -31.434 0.157 1.00 58.28 229 SER A O 1
ATOM 1793 N N . VAL A 1 230 ? 23.607 -31.876 2.355 1.00 59.69 230 VAL A N 1
ATOM 1794 C CA . VAL A 1 230 ? 23.749 -33.328 2.222 1.00 59.69 230 VAL A CA 1
ATOM 1795 C C . VAL A 1 230 ? 22.357 -33.914 1.990 1.00 59.69 230 VAL A C 1
ATOM 1797 O O . VAL A 1 230 ? 21.517 -33.905 2.888 1.00 59.69 230 VAL A O 1
ATOM 1800 N N . CYS A 1 231 ? 22.098 -34.397 0.776 1.00 59.78 231 CYS A N 1
ATOM 1801 C CA . CYS A 1 231 ? 20.931 -35.226 0.488 1.00 59.78 231 CYS A CA 1
ATOM 1802 C C . CYS A 1 231 ? 21.168 -36.635 1.059 1.00 59.78 231 CYS A C 1
ATOM 1804 O O . CYS A 1 231 ? 22.140 -37.276 0.654 1.00 59.78 231 CYS A O 1
ATOM 1806 N N . PRO A 1 232 ? 20.319 -37.143 1.970 1.00 61.56 232 PRO A N 1
ATOM 1807 C CA . PRO A 1 232 ? 20.357 -38.550 2.336 1.00 61.56 232 PRO A CA 1
ATOM 1808 C C . PRO A 1 232 ? 19.812 -39.383 1.169 1.00 61.56 232 PRO A C 1
ATOM 1810 O O . PRO A 1 232 ? 18.689 -39.171 0.709 1.00 61.56 232 PRO A O 1
ATOM 1813 N N . SER A 1 233 ? 20.644 -40.299 0.676 1.00 58.75 233 SER A N 1
ATOM 1814 C CA . SER A 1 233 ? 20.261 -41.312 -0.308 1.00 58.75 233 SER A CA 1
ATOM 1815 C C . SER A 1 233 ? 19.344 -42.337 0.370 1.00 58.75 233 SER A C 1
ATOM 1817 O O . SER A 1 233 ? 19.681 -42.774 1.472 1.00 58.75 233 SER A O 1
ATOM 1819 N N . PRO A 1 234 ? 18.197 -42.709 -0.223 1.00 70.06 234 PRO A N 1
ATOM 1820 C CA . PRO A 1 234 ? 17.359 -43.766 0.323 1.00 70.06 234 PRO A CA 1
ATOM 1821 C C . PRO A 1 234 ? 18.047 -45.127 0.162 1.00 70.06 234 PRO A C 1
ATOM 1823 O O . PRO A 1 234 ? 18.653 -45.413 -0.870 1.00 70.06 234 PRO A O 1
ATOM 1826 N N . GLU A 1 235 ? 17.967 -45.905 1.236 1.00 66.12 235 GLU A N 1
ATOM 1827 C CA . GLU A 1 235 ? 18.487 -47.258 1.411 1.00 66.12 235 GLU A CA 1
ATOM 1828 C C . GLU A 1 235 ? 17.832 -48.234 0.416 1.00 66.12 235 GLU A C 1
ATOM 1830 O O . GLU A 1 235 ? 16.622 -48.173 0.187 1.00 66.12 235 GLU A O 1
ATOM 1835 N N . GLU A 1 236 ? 18.647 -49.109 -0.179 1.00 58.16 236 GLU A N 1
ATOM 1836 C CA . GLU A 1 236 ? 18.194 -50.280 -0.935 1.00 58.16 236 GLU A CA 1
ATOM 1837 C C . GLU A 1 236 ? 17.791 -51.397 0.041 1.00 58.16 236 GLU A C 1
ATOM 1839 O O . GLU A 1 236 ? 18.492 -51.661 1.022 1.00 58.16 236 GLU A O 1
ATOM 1844 N N . GLU A 1 237 ? 16.646 -52.014 -0.249 1.00 55.78 237 GLU A N 1
ATOM 1845 C CA . GLU A 1 237 ? 16.070 -53.191 0.415 1.00 55.78 237 GLU A CA 1
ATOM 1846 C C . GLU A 1 237 ? 16.561 -54.488 -0.249 1.00 55.78 237 GLU A C 1
ATOM 1848 O O . GLU A 1 237 ? 16.652 -54.511 -1.501 1.00 55.78 237 GLU A O 1
#